Protein 3ZDU (pdb70)

InterPro domains:
  IPR000719 Protein kinase domain [PF00069] (4-286)
  IPR000719 Protein kinase domain [PS50011] (4-286)
  IPR000719 Protein kinase domain [SM00220] (4-286)
  IPR008271 Serine/threonine-protein kinase, active site [PS00108] (121-133)
  IPR011009 Protein kinase-like domain superfamily [SSF56112] (2-288)
  IPR017441 Protein kinase, ATP binding site [PS00107] (10-33)
  IPR050108 Cyclin-dependent kinase [PTHR24056] (2-287)

Solvent-accessible surface area: 14472 Å² total; per-residue (Å²): 215,61,95,18,93,92,94,36,117,88,14,122,24,83,74,1,18,32,48,62,0,73,36,102,120,93,29,70,61,1,14,5,20,26,4,182,101,76,43,0,115,46,0,36,116,14,9,76,71,46,130,48,71,0,4,7,73,49,77,71,68,38,76,68,84,105,67,40,16,0,0,18,37,60,18,64,44,21,0,54,49,14,24,124,132,147,103,161,15,19,96,72,97,105,5,49,74,6,2,10,3,3,3,41,0,0,26,50,0,11,82,63,84,14,8,0,26,10,2,8,3,71,9,1,26,0,27,163,84,20,16,1,28,3,19,29,1,0,30,12,90,128,109,62,92,14,79,61,106,31,9,48,65,14,41,0,0,2,34,6,7,156,27,140,87,30,19,72,38,4,1,3,0,6,0,0,2,0,2,10,10,0,24,40,20,96,40,30,1,59,11,100,43,52,70,55,0,0,62,27,0,1,98,86,5,11,59,16,18,107,109,4,72,86,39,9,80,136,21,118,128,11,78,83,42,130,21,32,152,42,101,46,69,151,79,8,109,75,32,11,108,93,25,92,20,20,6,0,36,2,0,38,25,0,1,47,15,49,34,90,91,19,38,53,3,59,86,0,22,136,34,83,16,0,65,160,73,30,17,33,136,108,8,62,78,92,5,54,52,35,49,130,70,60,83,94,166

Structure (mmCIF, N/CA/C/O backbone):
data_3ZDU
#
_entry.id   3ZDU
#
_cell.length_a   63.930
_cell.length_b   63.930
_cell.length_c   163.630
_cell.angle_alpha   90.00
_cell.angle_beta   90.00
_cell.angle_gamma   120.00
#
_symmetry.space_group_name_H-M   'P 31 2 1'
#
loop_
_entity.id
_entity.type
_entity.pdbx_description
1 polymer 'CYCLIN-DEPENDENT KINASE-LIKE 3'
2 non-polymer [4-({4-[(3-cyclopentyl-1H-pyr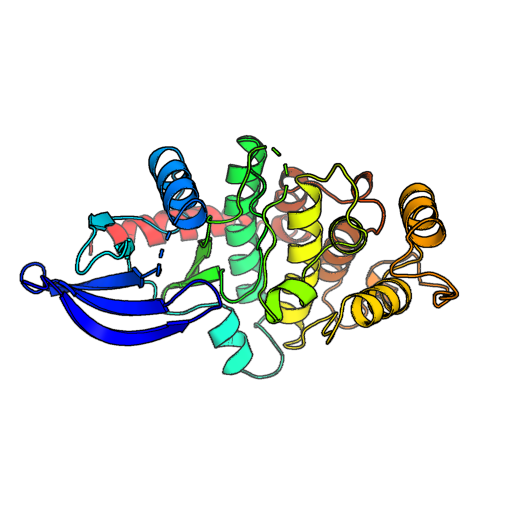azol-5-yl)amino]pyrimidin-2-yl}amino)phenyl]acetonitrile
3 non-polymer 'ZINC ION'
4 non-polymer 'SODIUM ION'
5 non-polymer 1,2-ETHANEDIOL
6 water water
#
loop_
_atom_site.group_PDB
_atom_site.id
_atom_site.type_symbol
_atom_site.label_atom_id
_atom_site.label_alt_id
_atom_site.label_comp_id
_atom_site.label_asym_id
_atom_site.label_entity_id
_atom_site.label_seq_id
_atom_site.pdbx_PDB_ins_code
_atom_site.Cartn_x
_atom_site.Cartn_y
_atom_site.Cartn_z
_atom_site.occupancy
_atom_site.B_iso_or_equiv
_atom_site.auth_seq_id
_atom_site.auth_comp_id
_atom_site.auth_asym_id
_atom_site.auth_atom_id
_atom_site.pdbx_PDB_model_num
ATOM 1 N N . MET A 1 2 ? 4.624 30.889 57.841 1.00 91.72 1 MET A N 1
ATOM 2 C CA . MET A 1 2 ? 5.515 31.663 56.924 1.00 89.05 1 MET A CA 1
ATOM 3 C C . MET A 1 2 ? 6.962 31.399 57.302 1.00 86.31 1 MET A C 1
ATOM 4 O O . MET A 1 2 ? 7.479 32.034 58.229 1.00 85.37 1 MET A O 1
ATOM 9 N N . GLU A 1 3 ? 7.597 30.452 56.595 1.00 85.74 2 GLU A N 1
ATOM 10 C CA . GLU A 1 3 ? 9.014 30.108 56.805 1.00 82.05 2 GLU A CA 1
ATOM 11 C C . GLU A 1 3 ? 9.825 31.371 57.128 1.00 79.48 2 GLU A C 1
ATOM 12 O O . GLU A 1 3 ? 9.844 32.323 56.351 1.00 78.94 2 GLU A O 1
ATOM 14 N N . MET A 1 4 ? 10.463 31.368 58.298 1.00 77.90 3 MET A N 1
ATOM 15 C CA . MET A 1 4 ? 11.328 32.457 58.721 1.00 76.25 3 MET A CA 1
ATOM 16 C C . MET A 1 4 ? 12.750 32.255 58.208 1.00 72.60 3 MET A C 1
ATOM 17 O O . MET A 1 4 ? 13.633 33.089 58.438 1.00 71.28 3 MET A O 1
ATOM 22 N N . TYR A 1 5 ? 12.948 31.160 57.471 1.00 71.04 4 TYR A N 1
ATOM 23 C CA . TYR A 1 5 ? 14.253 30.789 56.947 1.00 68.33 4 TYR A CA 1
ATOM 24 C C . TYR A 1 5 ? 14.341 30.634 55.434 1.00 69.42 4 TYR A C 1
ATOM 25 O O . TYR A 1 5 ? 13.479 30.057 54.790 1.00 71.28 4 TYR A O 1
ATOM 34 N N . GLU A 1 6 ? 15.427 31.166 54.895 1.00 69.31 5 GLU A N 1
ATOM 35 C CA . GLU A 1 6 ? 15.842 30.916 53.546 1.00 71.18 5 GLU A CA 1
ATOM 36 C C . GLU A 1 6 ? 16.663 29.626 53.614 1.00 69.32 5 GLU A C 1
ATOM 37 O O . GLU A 1 6 ? 17.758 29.637 54.175 1.00 67.13 5 GLU A O 1
ATOM 43 N N . THR A 1 7 ? 16.140 28.507 53.111 1.00 70.16 6 THR A N 1
ATOM 44 C CA . THR A 1 7 ? 16.946 27.278 53.072 1.00 68.98 6 THR A CA 1
ATOM 45 C C . THR A 1 7 ? 18.023 27.532 52.004 1.00 69.50 6 THR A C 1
ATOM 46 O O . THR A 1 7 ? 17.708 28.042 50.947 1.00 72.20 6 THR A O 1
ATOM 50 N N . LEU A 1 8 ? 19.287 27.245 52.323 1.00 67.10 7 LEU A N 1
ATOM 51 C CA . LEU A 1 8 ? 20.432 27.550 51.446 1.00 67.83 7 LEU A CA 1
ATOM 52 C C . LEU A 1 8 ? 20.942 26.324 50.708 1.00 68.85 7 LEU A C 1
ATOM 53 O O . LEU A 1 8 ? 21.464 26.434 49.598 1.00 71.42 7 LEU A O 1
ATOM 58 N N . GLY A 1 9 ? 20.786 25.160 51.325 1.00 67.37 8 GLY A N 1
ATOM 59 C CA . GLY A 1 9 ? 21.307 23.931 50.777 1.00 68.15 8 GLY A CA 1
ATOM 60 C C . GLY A 1 9 ? 21.176 22.824 51.783 1.00 66.13 8 GLY A C 1
ATOM 61 O O . GLY A 1 9 ? 21.042 23.064 52.982 1.00 64.63 8 GLY A O 1
ATOM 62 N N . LYS A 1 10 ? 21.237 21.602 51.289 1.00 67.50 9 LYS A N 1
ATOM 63 C CA . LYS A 1 10 ? 21.083 20.419 52.117 1.00 66.06 9 LYS A CA 1
ATOM 64 C C . LYS A 1 10 ? 22.463 19.884 52.483 1.00 63.47 9 LYS A C 1
ATOM 65 O O . LYS A 1 10 ? 23.234 19.534 51.603 1.00 63.81 9 LYS A O 1
ATOM 71 N N . VAL A 1 11 ? 22.798 19.837 53.776 1.00 60.92 10 VAL A N 1
ATOM 72 C CA . VAL A 1 11 ? 24.102 19.288 54.194 1.00 58.29 10 VAL A CA 1
ATOM 73 C C . VAL A 1 11 ? 24.006 17.906 54.847 1.00 58.55 10 VAL A C 1
ATOM 74 O O . VAL A 1 11 ? 25.032 17.353 55.267 1.00 57.32 10 VAL A O 1
ATOM 78 N N . GLY A 1 12 ? 22.804 17.328 54.930 1.00 60.70 11 GLY A N 1
ATOM 79 C CA . GLY A 1 12 ? 22.670 15.997 55.526 1.00 61.22 11 GLY A CA 1
ATOM 80 C C . GLY A 1 12 ? 21.318 15.359 55.376 1.00 65.01 11 GLY A C 1
ATOM 81 O O . GLY A 1 12 ? 20.343 16.030 55.093 1.00 66.51 11 GLY A O 1
ATOM 82 N N . GLU A 1 13 ? 21.283 14.041 55.557 1.00 67.42 12 GLU A N 1
ATOM 83 C CA . GLU A 1 13 ? 20.049 13.253 55.473 1.00 71.91 12 GLU A CA 1
ATOM 84 C C . GLU A 1 13 ? 20.210 11.834 56.063 1.00 73.94 12 GLU A C 1
ATOM 85 O O . GLU A 1 13 ? 21.271 11.205 55.948 1.00 71.89 12 GLU A O 1
ATOM 91 N N . GLY A 1 14 ? 19.154 11.310 56.670 1.00 77.72 13 GLY A N 1
ATOM 92 C CA . GLY A 1 14 ? 19.238 9.968 57.230 1.00 80.35 13 GLY A CA 1
ATOM 93 C C . GLY A 1 14 ? 17.903 9.288 57.284 1.00 86.84 13 GLY A C 1
ATOM 94 O O . GLY A 1 14 ? 16.912 9.822 56.789 1.00 88.42 13 GLY A O 1
ATOM 95 N N . SER A 1 15 ? 17.889 8.095 57.887 1.00 91.14 14 SER A N 1
ATOM 96 C CA . SER A 1 15 ? 16.648 7.362 58.159 1.00 98.20 14 SER A CA 1
ATOM 97 C C . SER A 1 15 ? 15.692 8.223 59.003 1.00 99.63 14 SER A C 1
ATOM 98 O O . SER A 1 15 ? 14.489 7.961 59.048 1.00 106.19 14 SER A O 1
ATOM 100 N N . TYR A 1 16 ? 16.244 9.254 59.648 1.00 94.84 15 TYR A N 1
ATOM 101 C CA . TYR A 1 16 ? 15.506 10.182 60.531 1.00 95.35 15 TYR A CA 1
ATOM 102 C C . TYR A 1 16 ? 14.841 11.381 59.842 1.00 93.03 15 TYR A C 1
ATOM 103 O O . TYR A 1 16 ? 13.812 11.886 60.292 1.00 94.85 15 TYR A O 1
ATOM 112 N N . GLY A 1 17 ? 15.468 11.858 58.777 1.00 88.85 16 GLY A N 1
ATOM 113 C CA . GLY A 1 17 ? 15.119 13.138 58.196 1.00 86.58 16 GLY A CA 1
ATOM 114 C C . GLY A 1 17 ? 16.351 13.845 57.662 1.00 81.08 16 GLY A C 1
ATOM 115 O O . GLY A 1 17 ? 17.276 13.201 57.155 1.00 79.92 16 GLY A O 1
ATOM 116 N N . THR A 1 18 ? 16.388 15.164 57.833 1.00 77.44 17 THR A N 1
ATOM 117 C CA . THR A 1 18 ? 17.253 16.002 57.026 1.00 73.66 17 THR A CA 1
ATOM 118 C C . THR A 1 18 ? 17.861 17.153 57.778 1.00 69.60 17 THR A C 1
ATOM 119 O O . THR A 1 18 ? 17.240 17.688 58.667 1.00 70.06 17 THR A O 1
ATOM 123 N N . VAL A 1 19 ? 19.070 17.544 57.383 1.00 66.81 18 VAL A N 1
ATOM 124 C CA . VAL A 1 19 ? 19.700 18.756 57.869 1.00 64.46 18 VAL A CA 1
ATOM 125 C C . VAL A 1 19 ? 19.819 19.724 56.711 1.00 64.82 18 VAL A C 1
ATOM 126 O O . VAL A 1 19 ? 20.359 19.366 55.673 1.00 65.16 18 VAL A O 1
ATOM 130 N N . MET A 1 20 ? 19.333 20.948 56.911 1.00 65.48 19 MET A N 1
ATOM 131 C CA . MET A 1 20 ? 19.395 22.008 55.897 1.00 66.08 19 MET A CA 1
ATOM 132 C C . MET A 1 20 ? 20.191 23.204 56.423 1.00 62.84 19 MET A C 1
ATOM 133 O O . MET A 1 20 ? 20.003 23.601 57.570 1.00 61.90 19 MET A O 1
ATOM 138 N N . LYS A 1 21 ? 21.070 23.766 55.589 1.00 61.22 20 LYS A N 1
ATOM 139 C CA . LYS A 1 21 ? 21.753 25.013 55.913 1.00 59.25 20 LYS A CA 1
ATOM 140 C C . LYS A 1 21 ? 20.817 26.121 55.507 1.00 60.58 20 LYS A C 1
ATOM 141 O O . LYS A 1 21 ? 20.322 26.117 54.395 1.00 62.56 20 LYS A O 1
ATOM 147 N N . CYS A 1 22 ? 20.563 27.053 56.416 1.00 59.93 21 CYS A N 1
ATOM 148 C CA . CYS A 1 22 ? 19.538 28.066 56.224 1.00 60.67 21 CYS A CA 1
ATOM 149 C C . CYS A 1 22 ? 20.032 29.377 56.741 1.00 59.89 21 CYS A C 1
ATOM 150 O O . CYS A 1 22 ? 21.104 29.433 57.351 1.00 57.98 21 CYS A O 1
ATOM 153 N N . LYS A 1 23 ? 19.243 30.423 56.456 1.00 61.47 22 LYS A N 1
ATOM 154 C CA . LYS A 1 23 ? 19.548 31.821 56.802 1.00 62.28 22 LYS A CA 1
ATOM 155 C C . LYS A 1 23 ? 18.256 32.540 57.274 1.00 63.20 22 LYS A C 1
ATOM 156 O O . LYS A 1 23 ? 17.362 32.840 56.457 1.00 64.56 22 LYS A O 1
ATOM 161 N N . HIS A 1 24 ? 18.161 32.793 58.586 1.00 62.42 23 HIS A N 1
ATOM 162 C CA . HIS A 1 24 ? 16.978 33.424 59.173 1.00 63.43 23 HIS A CA 1
ATOM 163 C C . HIS A 1 24 ? 16.709 34.735 58.435 1.00 64.80 23 HIS A C 1
ATOM 164 O O . HIS A 1 24 ? 17.628 35.533 58.221 1.00 64.71 23 HIS A O 1
ATOM 171 N N . LYS A 1 25 ? 15.455 34.922 58.026 1.00 65.99 24 LYS A N 1
ATOM 172 C CA . LYS A 1 25 ? 15.108 35.991 57.068 1.00 68.30 24 LYS A CA 1
ATOM 173 C C . LYS A 1 25 ? 15.325 37.380 57.635 1.00 69.41 24 LYS A C 1
ATOM 174 O O . LYS A 1 25 ? 15.618 38.296 56.883 1.00 70.95 24 LYS A O 1
ATOM 180 N N . ASN A 1 26 ? 15.178 37.520 58.950 1.00 69.10 25 ASN A N 1
ATOM 181 C CA . ASN A 1 26 ? 15.401 38.794 59.639 1.00 71.34 25 ASN A CA 1
ATOM 182 C C . ASN A 1 26 ? 16.796 38.960 60.240 1.00 71.86 25 ASN A C 1
ATOM 183 O O . ASN A 1 26 ? 17.492 39.907 59.872 1.00 73.51 25 ASN A O 1
ATOM 188 N N . THR A 1 27 ? 17.191 38.047 61.141 1.00 71.10 26 THR A N 1
ATOM 189 C CA . THR A 1 27 ? 18.586 37.914 61.632 1.00 71.44 26 THR A CA 1
ATOM 190 C C . THR A 1 27 ? 19.661 37.920 60.532 1.00 71.10 26 THR A C 1
ATOM 191 O O . THR A 1 27 ? 20.757 38.467 60.736 1.00 72.83 26 THR A O 1
ATOM 195 N N . GLY A 1 28 ? 19.377 37.258 59.403 1.00 69.31 27 GLY A N 1
ATOM 196 C CA . GLY A 1 28 ? 20.425 36.889 58.451 1.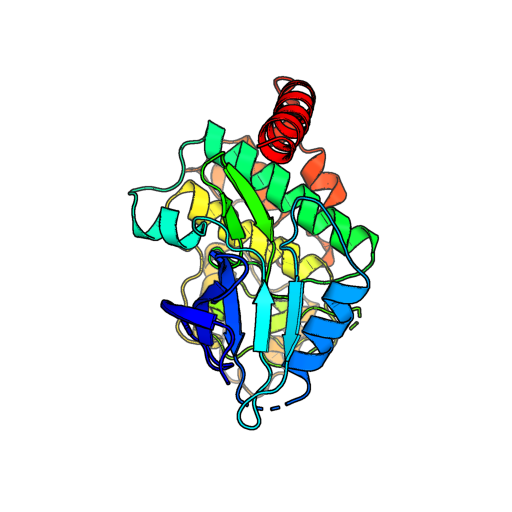00 68.85 27 GLY A CA 1
ATOM 197 C C . GLY A 1 28 ? 21.359 35.804 59.009 1.00 67.11 27 GLY A C 1
ATOM 198 O O . GLY A 1 28 ? 22.437 35.553 58.465 1.00 67.00 27 GLY A O 1
ATOM 199 N N . GLN A 1 29 ? 20.947 35.139 60.078 1.00 66.03 28 GLN A N 1
ATOM 200 C CA . GLN A 1 29 ? 21.829 34.193 60.744 1.00 65.47 28 GLN A CA 1
ATOM 201 C C . GLN A 1 29 ? 21.834 32.826 60.043 1.00 62.53 28 GLN A C 1
ATOM 202 O O . GLN A 1 29 ? 20.773 32.238 59.760 1.00 61.05 28 GLN A O 1
ATOM 208 N N . ILE A 1 30 ? 23.053 32.317 59.838 1.00 61.85 29 ILE A N 1
ATOM 209 C CA . ILE A 1 30 ? 23.291 31.026 59.207 1.00 59.53 29 ILE A CA 1
ATOM 210 C C . ILE A 1 30 ? 23.073 29.935 60.234 1.00 57.98 29 ILE A C 1
ATOM 211 O O . ILE A 1 30 ? 23.659 29.943 61.317 1.00 57.26 29 ILE A O 1
ATOM 216 N N . VAL A 1 31 ? 22.187 29.017 59.888 1.00 57.56 30 VAL A N 1
ATOM 217 C CA . VAL A 1 31 ? 21.823 27.937 60.793 1.00 57.39 30 VAL A CA 1
ATOM 218 C C . VAL A 1 31 ? 21.877 26.571 60.088 1.00 56.24 30 VAL A C 1
ATOM 219 O O . VAL A 1 31 ? 21.977 26.485 58.844 1.00 55.60 30 VAL A O 1
ATOM 223 N N . ALA A 1 32 ? 21.813 25.527 60.911 1.00 55.29 31 ALA A N 1
ATOM 224 C CA . ALA A 1 32 ? 21.605 24.179 60.439 1.00 55.60 31 ALA A CA 1
ATOM 225 C C . ALA A 1 32 ? 20.327 23.633 61.059 1.00 56.83 31 ALA A C 1
ATOM 226 O O . ALA A 1 32 ? 20.243 23.461 62.263 1.00 57.77 31 ALA A O 1
ATOM 228 N N . ILE A 1 33 ? 19.341 23.337 60.226 1.00 57.79 32 ILE A N 1
ATOM 229 C CA . ILE A 1 33 ? 18.046 22.935 60.734 1.00 60.53 32 ILE A CA 1
ATOM 230 C C . ILE A 1 33 ? 17.807 21.460 60.496 1.00 61.55 32 ILE A C 1
ATOM 231 O O . ILE A 1 33 ? 17.797 20.981 59.352 1.00 61.93 32 ILE A O 1
ATOM 236 N N . LYS A 1 34 ? 17.618 20.747 61.594 1.00 62.92 33 LYS A N 1
ATOM 237 C CA . LYS A 1 34 ? 17.324 19.327 61.546 1.00 64.90 33 LYS A CA 1
ATOM 238 C C . LYS A 1 34 ? 15.813 19.218 61.429 1.00 68.10 33 LYS A C 1
ATOM 239 O O . LYS A 1 34 ? 15.110 19.910 62.144 1.00 69.14 33 LYS A O 1
ATOM 245 N N . ILE A 1 35 ? 15.330 18.379 60.510 1.00 69.65 34 ILE A N 1
ATOM 246 C CA . ILE A 1 35 ? 13.897 18.270 60.196 1.00 73.68 34 ILE A CA 1
ATOM 247 C C . ILE A 1 35 ? 13.453 16.801 60.129 1.00 77.51 34 ILE A C 1
ATOM 248 O O . ILE A 1 35 ? 13.849 16.079 59.217 1.00 77.91 34 ILE A O 1
ATOM 253 N N . PHE A 1 36 ? 12.622 16.373 61.078 1.00 145.27 35 PHE A N 1
ATOM 254 C CA . PHE A 1 36 ? 12.235 14.967 61.193 1.00 144.82 35 PHE A CA 1
ATOM 255 C C . PHE A 1 36 ? 10.949 14.690 60.414 1.00 151.06 35 PHE A C 1
ATOM 256 O O . PHE A 1 36 ? 10.519 15.513 59.609 1.00 155.69 35 PHE A O 1
ATOM 264 N N . TYR A 1 37 ? 10.352 13.520 60.645 1.00 151.58 36 TYR A N 1
ATOM 265 C CA . TYR A 1 37 ? 9.047 13.172 60.086 1.00 157.75 36 TYR A CA 1
ATOM 266 C C . TYR A 1 37 ? 8.070 12.823 61.216 1.00 158.27 36 TYR A C 1
ATOM 267 O O . TYR A 1 37 ? 7.029 12.195 60.999 1.00 162.76 36 TYR A O 1
ATOM 276 N N . ASN A 1 45 ? 6.933 11.365 68.171 1.00 141.39 44 ASN A N 1
ATOM 277 C CA . ASN A 1 45 ? 8.285 11.075 67.705 1.00 136.01 44 ASN A CA 1
ATOM 278 C C . ASN A 1 45 ? 9.303 11.129 68.846 1.00 130.82 44 ASN A C 1
ATOM 279 O O . ASN A 1 45 ? 9.767 12.207 69.211 1.00 129.64 44 ASN A O 1
ATOM 284 N N . LYS A 1 46 ? 9.654 9.964 69.387 1.00 128.11 45 LYS A N 1
ATOM 285 C CA . LYS A 1 46 ? 10.571 9.868 70.529 1.00 123.92 45 LYS A CA 1
ATOM 286 C C . LYS A 1 46 ? 11.913 10.544 70.285 1.00 120.06 45 LYS A C 1
ATOM 287 O O . LYS A 1 46 ? 12.371 11.337 71.094 1.00 118.83 45 LYS A O 1
ATOM 289 N N . ILE A 1 47 ? 12.536 10.233 69.159 1.00 118.70 46 ILE A N 1
ATOM 290 C CA . ILE A 1 47 ? 13.903 10.678 68.897 1.00 115.23 46 ILE A CA 1
ATOM 291 C C . ILE A 1 47 ? 14.072 12.203 68.877 1.00 116.01 46 ILE A C 1
ATOM 292 O O . ILE A 1 47 ? 14.987 12.717 69.514 1.00 113.43 46 ILE A O 1
ATOM 297 N N . ALA A 1 48 ? 13.204 12.924 68.172 1.00 119.86 47 ALA A N 1
ATOM 298 C CA . ALA A 1 48 ? 13.219 14.382 68.236 1.00 121.07 47 ALA A CA 1
ATOM 299 C C . ALA A 1 48 ? 13.176 14.871 69.684 1.00 120.58 47 ALA A C 1
ATOM 300 O O . ALA A 1 48 ? 14.002 15.670 70.111 1.00 118.66 47 ALA A O 1
ATOM 302 N N . MET A 1 49 ? 12.220 14.359 70.447 1.00 122.81 48 MET A N 1
ATOM 303 C CA . MET A 1 49 ? 11.930 14.898 71.772 1.00 123.99 48 MET A CA 1
ATOM 304 C C . MET A 1 49 ? 13.032 14.623 72.784 1.00 120.33 48 MET A C 1
ATOM 305 O O . MET A 1 49 ? 13.283 15.451 73.663 1.00 120.60 48 MET A O 1
ATOM 310 N N . ARG A 1 50 ? 13.689 13.468 72.670 1.00 117.44 49 ARG A N 1
ATOM 311 C CA . ARG A 1 50 ? 14.797 13.155 73.574 1.00 114.35 49 ARG A CA 1
ATOM 312 C C . ARG A 1 50 ? 16.073 13.908 73.189 1.00 111.77 49 ARG A C 1
ATOM 313 O O . ARG A 1 50 ? 16.865 14.239 74.067 1.00 110.55 49 ARG A O 1
ATOM 317 N N . GLU A 1 51 ? 16.247 14.248 71.915 1.00 111.64 50 GLU A N 1
ATOM 318 C CA . GLU A 1 51 ? 17.323 15.163 71.552 1.00 110.20 50 GLU A CA 1
ATOM 319 C C . GLU A 1 51 ? 17.111 16.549 72.147 1.00 111.94 50 GLU A C 1
ATOM 320 O O . GLU A 1 51 ? 18.027 17.119 72.740 1.00 110.65 50 GLU A O 1
ATOM 326 N N . ILE A 1 52 ? 15.897 17.073 72.002 1.00 115.29 51 ILE A N 1
ATOM 327 C CA . ILE A 1 52 ? 15.514 18.346 72.630 1.00 117.68 51 ILE A CA 1
ATOM 328 C C . ILE A 1 52 ? 15.672 18.322 74.159 1.00 117.73 51 ILE A C 1
ATOM 329 O O . ILE A 1 52 ? 16.251 19.242 74.740 1.00 117.70 51 ILE A O 1
ATOM 334 N N . LYS A 1 53 ? 15.137 17.290 74.807 1.00 118.28 52 LYS A N 1
ATOM 335 C CA . LYS A 1 53 ? 15.309 17.123 76.251 1.00 118.82 52 LYS A CA 1
ATOM 336 C C . LYS A 1 53 ? 16.784 17.252 76.659 1.00 115.91 52 LYS A C 1
ATOM 337 O O . LYS A 1 53 ? 17.098 17.933 77.631 1.00 117.18 52 LYS A O 1
ATOM 341 N N . PHE A 1 54 ? 17.682 16.614 75.905 1.00 112.62 53 PHE A N 1
ATOM 342 C CA . PHE A 1 54 ? 19.115 16.630 76.222 1.00 110.34 53 PHE A CA 1
ATOM 343 C C . PHE A 1 54 ? 19.733 18.013 76.071 1.00 110.69 53 PHE A C 1
ATOM 344 O O . PHE A 1 54 ? 20.474 18.461 76.944 1.00 110.94 53 PHE A O 1
ATOM 352 N N . LEU A 1 55 ? 19.447 18.676 74.952 1.00 111.01 54 LEU A N 1
ATOM 353 C CA . LEU A 1 55 ? 20.032 19.987 74.686 1.00 111.48 54 LEU A CA 1
ATOM 354 C C . LEU A 1 55 ? 19.557 21.097 75.637 1.00 114.44 54 LEU A C 1
ATOM 355 O O . LEU A 1 55 ? 20.197 22.140 75.719 1.00 114.82 54 LEU A O 1
ATOM 360 N N . LYS A 1 56 ? 18.457 20.872 76.350 1.00 116.91 55 LYS A N 1
ATOM 361 C CA . LYS A 1 56 ? 17.976 21.836 77.323 1.00 120.40 55 LYS A CA 1
ATOM 362 C C . LYS A 1 56 ? 18.788 21.762 78.607 1.00 120.76 55 LYS A C 1
ATOM 363 O O . LYS A 1 56 ? 19.094 22.788 79.204 1.00 122.69 55 LYS A O 1
ATOM 365 N N . GLN A 1 57 ? 19.141 20.556 79.037 1.00 119.36 56 GLN A N 1
ATOM 366 C CA . GLN A 1 57 ? 19.897 20.397 80.273 1.00 120.33 56 GLN A CA 1
ATOM 367 C C . GLN A 1 57 ? 21.408 20.514 80.116 1.00 118.20 56 GLN A C 1
ATOM 368 O O . GLN A 1 57 ? 22.071 20.926 81.054 1.00 120.01 56 GLN A O 1
ATOM 370 N N . PHE A 1 58 ? 21.963 20.157 78.961 1.00 115.17 57 PHE A N 1
ATOM 371 C CA . PHE A 1 58 ? 23.421 19.989 78.850 1.00 113.53 57 PHE A CA 1
ATOM 372 C C . PHE A 1 58 ? 24.094 20.991 77.921 1.00 113.02 57 PHE A C 1
ATOM 373 O O . PHE A 1 58 ? 23.609 21.257 76.845 1.00 112.17 57 PHE A O 1
ATOM 381 N N . HIS A 1 59 ? 25.209 21.555 78.384 1.00 114.18 58 HIS A N 1
ATOM 382 C CA . HIS A 1 59 ? 25.911 22.640 77.697 1.00 114.52 58 HIS A CA 1
ATOM 383 C C . HIS A 1 59 ? 27.426 22.560 77.949 1.00 114.78 58 HIS A C 1
ATOM 384 O O . HIS A 1 59 ? 27.870 22.333 79.080 1.00 116.30 58 HIS A O 1
ATOM 391 N N . HIS A 1 60 ? 28.206 22.785 76.895 1.00 113.98 59 HIS A N 1
ATOM 392 C CA . HIS A 1 60 ? 29.671 22.725 76.948 1.00 114.86 59 HIS A CA 1
ATOM 393 C C . HIS A 1 60 ? 30.179 23.412 75.680 1.00 115.22 59 HIS A C 1
ATOM 394 O O . HIS A 1 60 ? 29.438 23.568 74.726 1.00 114.05 59 HIS A O 1
ATOM 401 N N . GLU A 1 61 ? 31.436 23.826 75.686 1.00 117.90 60 GLU A N 1
ATOM 402 C CA . GLU A 1 61 ? 32.016 24.563 74.571 1.00 119.64 60 GLU A CA 1
ATOM 403 C C . GLU A 1 61 ? 32.542 23.666 73.447 1.00 119.87 60 GLU A C 1
ATOM 404 O O . GLU A 1 61 ? 33.055 24.171 72.455 1.00 119.92 60 GLU A O 1
ATOM 410 N N . ASN A 1 62 ? 32.432 22.345 73.630 1.00 45.08 61 ASN A N 1
ATOM 411 C CA . ASN A 1 62 ? 32.733 21.374 72.600 1.00 45.39 61 ASN A CA 1
ATOM 412 C C . ASN A 1 62 ? 31.484 20.527 72.335 1.00 45.95 61 ASN A C 1
ATOM 413 O O . ASN A 1 62 ? 31.585 19.359 71.977 1.00 46.12 61 ASN A O 1
ATOM 418 N N . LEU A 1 63 ? 30.316 21.127 72.541 1.00 47.99 62 LEU A N 1
ATOM 419 C CA . LEU A 1 63 ? 29.029 20.572 72.111 1.00 49.55 62 LEU A CA 1
ATOM 420 C C . LEU A 1 63 ? 28.309 21.609 71.254 1.00 50.08 62 LEU A C 1
ATOM 421 O O . LEU A 1 63 ? 28.499 22.783 71.460 1.00 51.28 62 LEU A O 1
ATOM 426 N N . VAL A 1 64 ? 27.486 21.166 70.301 1.00 49.79 63 VAL A N 1
ATOM 427 C CA . VAL A 1 64 ? 26.818 22.075 69.366 1.00 49.81 63 VAL A CA 1
ATOM 428 C C . VAL A 1 64 ? 25.680 22.849 70.056 1.00 52.69 63 VAL A C 1
ATOM 429 O O . VAL A 1 64 ? 24.953 22.280 70.868 1.00 52.45 63 VAL A O 1
ATOM 433 N N . ASN A 1 65 ? 25.529 24.134 69.728 1.00 54.88 64 ASN A N 1
ATOM 434 C CA . ASN A 1 65 ? 24.439 24.969 70.309 1.00 58.12 64 ASN A CA 1
ATOM 435 C C . ASN A 1 65 ? 23.094 24.808 69.617 1.00 58.94 64 ASN A C 1
ATOM 436 O O . ASN A 1 65 ? 22.988 24.937 68.400 1.00 59.53 64 ASN A O 1
ATOM 441 N N . LEU A 1 66 ? 22.067 24.513 70.398 1.00 60.12 65 LEU A N 1
ATOM 442 C CA . LEU A 1 66 ? 20.692 24.585 69.911 1.00 61.35 65 LEU A CA 1
ATOM 443 C C . LEU A 1 66 ? 20.175 26.006 70.147 1.00 63.30 65 LEU A C 1
ATOM 444 O O . LEU A 1 66 ? 20.476 26.620 71.164 1.00 63.56 65 LEU A O 1
ATOM 449 N N . ILE A 1 67 ? 19.405 26.518 69.183 1.00 64.56 66 ILE A N 1
ATOM 450 C CA . ILE A 1 67 ? 18.885 27.903 69.199 1.00 65.54 66 ILE A CA 1
ATOM 451 C C . ILE A 1 67 ? 17.368 27.955 69.458 1.00 68.64 66 ILE A C 1
ATOM 452 O O . ILE A 1 67 ? 16.922 28.683 70.355 1.00 71.81 66 ILE A O 1
ATOM 457 N N . GLU A 1 68 ? 16.587 27.196 68.690 1.00 68.81 67 GLU A N 1
ATOM 458 C CA . GLU A 1 68 ? 15.132 27.146 68.873 1.00 73.23 67 GLU A CA 1
ATOM 459 C C . GLU A 1 68 ? 14.500 25.882 68.272 1.00 73.46 67 GLU A C 1
ATOM 460 O O . GLU A 1 68 ? 15.150 25.130 67.548 1.00 71.39 67 GLU A O 1
ATOM 466 N N . VAL A 1 69 ? 13.210 25.699 68.546 1.00 77.45 68 VAL A N 1
ATOM 467 C CA . VAL A 1 69 ? 12.423 24.553 68.077 1.00 79.00 68 VAL A CA 1
ATOM 468 C C . VAL A 1 69 ? 11.070 25.019 67.569 1.00 83.19 68 VAL A C 1
ATOM 469 O O . VAL A 1 69 ? 10.353 25.693 68.307 1.00 86.93 68 VAL A O 1
ATOM 473 N N . PHE A 1 70 ? 10.703 24.665 66.336 1.00 83.67 69 PHE A N 1
ATOM 474 C CA . PHE A 1 70 ? 9.316 24.880 65.872 1.00 88.48 69 PHE A CA 1
ATOM 475 C C . PHE A 1 70 ? 8.794 23.680 65.083 1.00 90.08 69 PHE A C 1
ATOM 476 O O . PHE A 1 70 ? 9.566 22.799 64.687 1.00 86.02 69 PHE A O 1
ATOM 484 N N . ARG A 1 71 ? 7.477 23.670 64.875 1.00 95.87 70 ARG A N 1
ATOM 485 C CA . ARG A 1 71 ? 6.760 22.527 64.331 1.00 99.44 70 ARG A CA 1
ATOM 486 C C . ARG A 1 71 ? 5.921 22.969 63.142 1.00 103.82 70 ARG A C 1
ATOM 487 O O . ARG A 1 71 ? 4.703 22.967 63.219 1.00 108.35 70 ARG A O 1
ATOM 489 N N . GLN A 1 72 ? 6.572 23.358 62.050 1.00 104.50 71 GLN A N 1
ATOM 490 C CA . GLN A 1 72 ? 5.863 23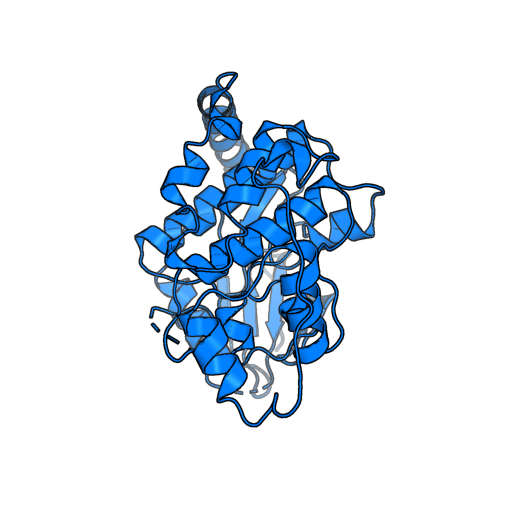.796 60.836 1.00 108.29 71 GLN A CA 1
ATOM 491 C C . GLN A 1 72 ? 5.600 22.625 59.895 1.00 108.62 71 GLN A C 1
ATOM 492 O O . GLN A 1 72 ? 6.467 21.770 59.695 1.00 104.50 71 GLN A O 1
ATOM 498 N N . LYS A 1 73 ? 4.413 22.615 59.297 1.00 112.49 72 LYS A N 1
ATOM 499 C CA . LYS A 1 73 ? 3.985 21.544 58.396 1.00 114.46 72 LYS A CA 1
ATOM 500 C C . LYS A 1 73 ? 4.093 20.159 59.057 1.00 115.05 72 LYS A C 1
ATOM 501 O O . LYS A 1 73 ? 4.741 19.258 58.521 1.00 111.00 72 LYS A O 1
ATOM 503 N N . LYS A 1 74 ? 3.449 20.011 60.221 1.00 119.38 73 LYS A N 1
ATOM 504 C CA . LYS A 1 74 ? 3.428 18.752 60.988 1.00 119.48 73 LYS A CA 1
ATOM 505 C C . LYS A 1 74 ? 4.799 18.057 61.073 1.00 114.77 73 LYS A C 1
ATOM 506 O O . LYS A 1 74 ? 4.913 16.832 60.984 1.00 116.63 73 LYS A O 1
ATOM 508 N N . LYS A 1 75 ? 5.848 18.848 61.255 1.00 109.47 74 LYS A N 1
ATOM 509 C CA . LYS A 1 75 ? 7.194 18.308 61.408 1.00 103.00 74 LYS A CA 1
ATOM 510 C C . LYS A 1 75 ? 7.975 19.146 62.412 1.00 98.77 74 LYS A C 1
ATOM 511 O O . LYS A 1 75 ? 7.710 20.341 62.579 1.00 100.12 74 LYS A O 1
ATOM 517 N N . ILE A 1 76 ? 8.944 18.513 63.068 1.00 92.46 75 ILE A N 1
ATOM 518 C CA . ILE A 1 76 ? 9.701 19.163 64.125 1.00 88.63 75 ILE A CA 1
ATOM 519 C C . ILE A 1 76 ? 10.998 19.687 63.542 1.00 83.36 75 ILE A C 1
ATOM 520 O O . ILE A 1 76 ? 11.722 18.960 62.848 1.00 82.55 75 ILE A O 1
ATOM 525 N N . HIS A 1 77 ? 11.284 20.954 63.826 1.00 80.99 76 HIS A N 1
ATOM 526 C CA . HIS A 1 77 ? 12.460 21.631 63.281 1.00 75.84 76 HIS A CA 1
ATOM 527 C C . HIS A 1 77 ? 13.342 22.052 64.436 1.00 73.11 76 HIS A C 1
ATOM 528 O O . HIS A 1 77 ? 12.878 22.642 65.401 1.00 74.85 76 HIS A O 1
ATOM 535 N N . LEU A 1 78 ? 14.619 21.710 64.335 1.00 69.30 77 LEU A N 1
ATOM 536 C CA . LEU A 1 78 ? 15.590 21.987 65.367 1.00 66.98 77 LEU A CA 1
ATOM 537 C C . LEU A 1 78 ? 16.657 22.843 64.749 1.00 64.26 77 LEU A C 1
ATOM 538 O O . LEU A 1 78 ? 17.459 22.370 63.918 1.00 60.66 77 LEU A O 1
ATOM 543 N N . VAL A 1 79 ? 16.685 24.093 65.176 1.00 64.05 78 VAL A N 1
ATOM 544 C CA . VAL A 1 79 ? 17.596 25.031 64.605 1.00 62.27 78 VAL A CA 1
ATOM 545 C C . VAL A 1 79 ? 18.838 25.002 65.460 1.00 59.86 78 VAL A C 1
ATOM 546 O O . VAL A 1 79 ? 18.755 25.252 66.655 1.00 61.39 78 VAL A O 1
ATOM 550 N N . PHE A 1 80 ? 19.977 24.682 64.844 1.00 56.79 79 PHE A N 1
ATOM 551 C CA . PHE A 1 80 ? 21.282 24.763 65.505 1.00 54.88 79 PHE A CA 1
ATOM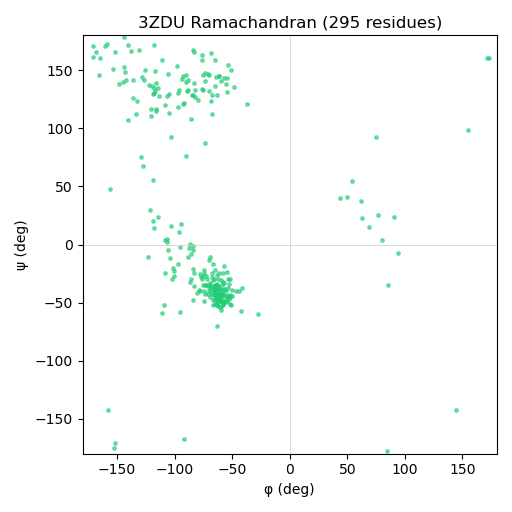 552 C C . PHE A 1 80 ? 22.116 25.876 64.918 1.00 54.34 79 PHE A C 1
ATOM 553 O O . PHE A 1 80 ? 21.900 26.263 63.765 1.00 54.16 79 PHE A O 1
ATOM 561 N N . GLU A 1 81 ? 23.112 26.335 65.680 1.00 54.15 80 GLU A N 1
ATOM 562 C CA . GLU A 1 81 ? 24.240 27.107 65.099 1.00 53.98 80 GLU A CA 1
ATOM 563 C C . GLU A 1 81 ? 24.885 26.305 63.940 1.00 52.77 80 GLU A C 1
ATOM 564 O O . GLU A 1 81 ? 24.761 25.052 63.869 1.00 49.66 80 GLU A O 1
ATOM 570 N N . PHE A 1 82 ? 25.522 27.031 63.016 1.00 52.81 81 PHE A N 1
ATOM 571 C CA . PHE A 1 82 ? 26.126 26.405 61.852 1.00 51.52 81 PHE A CA 1
ATOM 572 C C . PHE A 1 82 ? 27.632 26.418 62.021 1.00 50.74 81 PHE A C 1
ATOM 573 O O . PHE A 1 82 ? 28.242 27.455 62.294 1.00 49.50 81 PHE A O 1
ATOM 581 N N . ILE A 1 83 ? 28.227 25.238 61.865 1.00 50.74 82 ILE A N 1
ATOM 582 C CA . ILE A 1 83 ? 29.658 25.091 61.966 1.00 51.38 82 ILE A CA 1
ATOM 583 C C . ILE A 1 83 ? 30.196 24.647 60.624 1.00 50.20 82 ILE A C 1
ATOM 584 O O . ILE A 1 83 ? 29.625 23.797 59.958 1.00 49.24 82 ILE A O 1
ATOM 589 N N . ASP A 1 84 ? 31.323 25.237 60.265 1.00 50.07 83 ASP A N 1
ATOM 590 C CA . ASP A 1 84 ? 31.845 25.133 58.924 1.00 50.32 83 ASP A CA 1
ATOM 591 C C . ASP A 1 84 ? 31.778 23.765 58.284 1.00 47.09 83 ASP A C 1
ATOM 592 O O . ASP A 1 84 ? 31.225 23.649 57.235 1.00 48.83 83 ASP A O 1
ATOM 597 N N . HIS A 1 85 ? 32.355 22.737 58.886 1.00 45.49 84 HIS A N 1
ATOM 598 C CA . HIS A 1 85 ? 32.267 21.378 58.308 1.00 43.20 84 HIS A CA 1
ATOM 599 C C . HIS A 1 85 ? 32.350 20.306 59.367 1.00 41.71 84 HIS A C 1
ATOM 600 O O . HIS A 1 85 ? 32.245 20.590 60.514 1.00 41.23 84 HIS A O 1
ATOM 607 N N . THR A 1 86 ? 32.476 19.059 58.943 1.00 41.17 85 THR A N 1
ATOM 608 C CA . THR A 1 86 ? 32.664 17.963 59.842 1.00 40.56 85 THR A CA 1
ATOM 609 C C . THR A 1 86 ? 34.014 17.289 59.587 1.00 39.95 85 THR A C 1
ATOM 610 O O . THR A 1 86 ? 34.676 17.589 58.601 1.00 40.00 85 THR A O 1
ATOM 614 N N . VAL A 1 87 ? 34.383 16.360 60.467 1.00 38.46 86 VAL A N 1
ATOM 615 C CA . VAL A 1 87 ? 35.562 15.527 60.300 1.00 38.27 86 VAL A CA 1
ATOM 616 C C . VAL A 1 87 ? 35.374 14.559 59.121 1.00 38.87 86 VAL A C 1
ATOM 617 O O . VAL A 1 87 ? 36.331 14.229 58.430 1.00 39.76 86 VAL A O 1
ATOM 621 N N . LEU A 1 88 ? 34.150 14.059 58.930 1.00 38.35 87 LEU A N 1
ATOM 622 C CA . LEU A 1 88 ? 33.823 13.304 57.727 1.00 37.96 87 LEU A CA 1
ATOM 623 C C . LEU A 1 88 ? 34.200 14.068 56.455 1.00 37.91 87 LEU A C 1
ATOM 624 O O . LEU A 1 88 ? 34.785 13.469 55.540 1.00 37.46 87 LEU A O 1
ATOM 629 N N . ASP A 1 89 ? 33.899 15.381 56.399 1.00 37.65 88 ASP A N 1
ATOM 630 C CA . ASP A 1 89 ? 34.308 16.221 55.268 1.00 38.47 88 ASP A CA 1
ATOM 631 C C . ASP A 1 89 ? 35.803 16.189 55.056 1.00 38.08 88 ASP A C 1
ATOM 632 O O . ASP A 1 89 ? 36.275 16.201 53.916 1.00 38.99 88 ASP A O 1
ATOM 637 N N . GLU A 1 90 ? 36.555 16.171 56.147 1.00 37.32 89 GLU A N 1
ATOM 638 C CA . GLU A 1 90 ? 37.996 16.189 56.059 1.00 38.80 89 GLU A CA 1
ATOM 639 C C . GLU A 1 90 ? 38.481 14.889 55.467 1.00 38.13 89 GLU A C 1
ATOM 640 O O . GLU A 1 90 ? 39.328 14.907 54.603 1.00 39.50 89 GLU A O 1
ATOM 646 N N . LEU A 1 91 ? 37.893 13.781 55.885 1.00 36.51 90 LEU A N 1
ATOM 647 C CA . LEU A 1 91 ? 38.298 12.464 55.400 1.00 37.16 90 LEU A CA 1
ATOM 648 C C . LEU A 1 91 ? 37.817 12.230 53.985 1.00 38.43 90 LEU A C 1
ATOM 649 O O . LEU A 1 91 ? 38.416 11.468 53.248 1.00 38.70 90 LEU A O 1
ATOM 654 N N . GLN A 1 92 ? 36.753 12.925 53.582 1.00 39.34 91 GLN A N 1
ATOM 655 C CA . GLN A 1 92 ? 36.264 12.779 52.219 1.00 39.97 91 GLN A CA 1
ATOM 656 C C . GLN A 1 92 ? 37.039 13.664 51.251 1.00 42.07 91 GLN A C 1
ATOM 657 O O . GLN A 1 92 ? 37.043 13.394 50.060 1.00 42.44 91 GLN A O 1
ATOM 663 N N . HIS A 1 93 ? 37.650 14.757 51.746 1.00 42.40 92 HIS A N 1
ATOM 664 C CA . HIS A 1 93 ? 38.352 15.692 50.856 1.00 43.87 92 HIS A CA 1
ATOM 665 C C . HIS A 1 93 ? 39.872 15.585 50.809 1.00 46.24 92 HIS A C 1
ATOM 666 O O . HIS A 1 93 ? 40.469 15.983 49.833 1.00 48.13 92 HIS A O 1
ATOM 673 N N . TYR A 1 94 ? 40.493 14.990 51.811 1.00 47.62 93 TYR A N 1
ATOM 674 C CA . TYR A 1 94 ? 41.936 14.962 51.871 1.00 51.64 93 TYR A CA 1
ATOM 675 C C . TYR A 1 94 ? 42.443 13.545 52.027 1.00 51.45 93 TYR A C 1
ATOM 676 O O . TYR A 1 94 ? 41.864 12.742 52.743 1.00 49.56 93 TYR A O 1
ATOM 685 N N . CYS A 1 95 ? 43.541 13.260 51.357 1.00 54.61 94 CYS A N 1
ATOM 686 C CA . CYS A 1 95 ? 44.164 11.947 51.350 1.00 56.25 94 CYS A CA 1
ATOM 687 C C . CYS A 1 95 ? 44.828 11.559 52.633 1.00 53.39 94 CYS A C 1
ATOM 688 O O . CYS A 1 95 ? 45.381 12.392 53.318 1.00 52.69 94 CYS A O 1
ATOM 691 N N . HIS A 1 96 ? 44.798 10.272 52.955 1.00 53.38 95 HIS A N 1
ATOM 692 C CA . HIS A 1 96 ? 45.678 9.743 53.997 1.00 52.80 95 HIS A CA 1
ATOM 693 C C . HIS A 1 96 ? 45.487 10.299 55.417 1.00 50.45 95 HIS A C 1
ATOM 694 O O . HIS A 1 96 ? 46.393 10.243 56.211 1.00 50.73 95 HIS A O 1
ATOM 701 N N . GLY A 1 97 ? 44.323 10.834 55.755 1.00 49.10 96 GLY A N 1
ATOM 702 C CA . GLY A 1 97 ? 44.061 11.197 57.160 1.00 47.73 96 GLY A CA 1
ATOM 703 C C . GLY A 1 97 ? 44.586 12.576 57.567 1.00 47.83 96 GLY A C 1
ATOM 704 O O . GLY A 1 97 ? 45.146 13.319 56.754 1.00 52.33 96 GLY A O 1
ATOM 705 N N . LEU A 1 98 ? 44.403 12.908 58.833 1.00 45.59 97 LEU A N 1
ATOM 706 C CA . LEU A 1 98 ? 44.738 14.227 59.384 1.00 45.45 97 LEU A CA 1
ATOM 707 C C . LEU A 1 98 ? 46.206 14.323 59.746 1.00 46.02 97 LEU A C 1
ATOM 708 O O . LEU A 1 98 ? 46.777 13.390 60.303 1.00 46.06 97 LEU A O 1
ATOM 713 N N . GLU A 1 99 ? 46.794 15.467 59.440 1.00 47.00 98 GLU A N 1
ATOM 714 C CA . GLU A 1 99 ? 48.138 15.822 59.875 1.00 49.62 98 GLU A CA 1
ATOM 715 C C . GLU A 1 99 ? 48.200 15.681 61.426 1.00 48.09 98 GLU A C 1
ATOM 716 O O . GLU A 1 99 ? 47.208 15.942 62.134 1.00 44.07 98 GLU A O 1
ATOM 722 N N . SER A 1 100 ? 49.341 15.221 61.938 1.00 49.55 99 SER A N 1
ATOM 723 C CA . SER A 1 100 ? 49.396 14.734 63.315 1.00 49.86 99 SER A CA 1
ATOM 724 C C . SER A 1 100 ? 49.145 15.802 64.361 1.00 50.21 99 SER A C 1
ATOM 725 O O . SER A 1 100 ? 48.348 15.583 65.271 1.00 47.74 99 SER A O 1
ATOM 728 N N . LYS A 1 101 ? 49.778 16.969 64.234 1.00 53.04 100 LYS A N 1
ATOM 729 C CA . LYS A 1 101 ? 49.509 18.054 65.195 1.00 53.85 100 LYS A CA 1
ATOM 730 C C . LYS A 1 101 ? 48.014 18.396 65.233 1.00 51.49 100 LYS A C 1
ATOM 731 O O . LYS A 1 101 ? 47.464 18.718 66.292 1.00 51.12 100 LYS A O 1
ATOM 735 N N . ARG A 1 102 ? 47.364 18.371 64.074 1.00 50.69 101 ARG A N 1
ATOM 736 C CA . ARG A 1 102 ? 45.946 18.766 63.985 1.00 49.31 101 ARG A CA 1
ATOM 737 C C . ARG A 1 102 ? 45.025 17.664 64.554 1.00 44.36 101 ARG A C 1
ATOM 738 O O . ARG A 1 102 ? 43.966 17.931 65.155 1.00 41.25 101 ARG A O 1
ATOM 746 N N . LEU A 1 103 ? 45.440 16.425 64.333 1.00 42.62 102 LEU A N 1
ATOM 747 C CA . LEU A 1 103 ? 44.742 15.280 64.872 1.00 40.46 102 LEU A CA 1
ATOM 748 C C . LEU A 1 103 ? 44.659 15.351 66.404 1.00 39.43 102 LEU A C 1
ATOM 749 O O . LEU A 1 103 ? 43.576 15.219 66.972 1.00 36.58 102 LEU A O 1
ATOM 754 N N . ARG A 1 104 ? 45.808 15.562 67.048 1.00 40.96 103 ARG A N 1
ATOM 755 C CA . ARG A 1 104 ? 45.888 15.728 68.518 1.00 41.97 103 ARG A CA 1
ATOM 756 C C . ARG A 1 104 ? 44.944 16.793 69.080 1.00 41.46 103 ARG A C 1
ATOM 757 O O . ARG A 1 104 ? 44.215 16.518 70.029 1.00 39.53 103 ARG A O 1
ATOM 765 N N . LYS A 1 105 ? 44.925 17.969 68.446 1.00 42.23 104 LYS A N 1
ATOM 766 C CA . LYS A 1 105 ? 44.056 19.059 68.848 1.00 43.03 104 LYS A CA 1
ATOM 767 C C . LYS A 1 105 ? 42.583 18.701 68.738 1.00 41.61 104 LYS A C 1
ATOM 768 O O . LYS A 1 105 ? 41.817 18.967 69.669 1.00 40.47 104 LYS A O 1
ATOM 774 N N . TYR A 1 106 ? 42.198 18.064 67.614 1.00 41.03 105 TYR A N 1
ATOM 775 C CA . TYR A 1 106 ? 40.830 17.528 67.445 1.00 38.53 105 TYR A CA 1
ATOM 776 C C . TYR A 1 106 ? 40.482 16.521 68.513 1.00 37.98 105 TYR A C 1
ATOM 777 O O . TYR A 1 106 ? 39.438 16.639 69.124 1.00 38.91 105 TYR A O 1
ATOM 786 N N . LEU A 1 107 ? 41.313 15.504 68.710 1.00 38.22 106 LEU A N 1
ATOM 787 C CA . LEU A 1 107 ? 41.036 14.474 69.692 1.00 38.09 106 LEU A CA 1
ATOM 788 C C . LEU A 1 107 ? 40.861 14.995 71.110 1.00 38.79 106 LEU A C 1
ATOM 789 O O . LEU A 1 107 ? 39.966 14.562 71.843 1.00 37.43 106 LEU A O 1
ATOM 794 N N . PHE A 1 108 ? 41.730 15.918 71.521 1.00 42.11 107 PHE A N 1
ATOM 795 C CA . PHE A 1 108 ? 41.606 16.486 72.859 1.00 42.41 107 PHE A CA 1
ATOM 796 C C . PHE A 1 108 ? 40.249 17.125 73.012 1.00 41.10 107 PHE A C 1
ATOM 797 O O . PHE A 1 108 ? 39.628 16.986 74.033 1.00 40.47 107 PHE A O 1
ATOM 805 N N . GLN A 1 109 ? 39.796 17.859 72.008 1.00 41.68 108 GLN A N 1
ATOM 806 C CA . GLN A 1 109 ? 38.540 18.596 72.148 1.00 41.72 108 GLN A CA 1
ATOM 807 C C . GLN A 1 109 ? 37.362 17.604 72.088 1.00 40.75 108 GLN A C 1
ATOM 808 O O . GLN A 1 109 ? 36.361 17.744 72.792 1.00 41.03 108 GLN A O 1
ATOM 814 N N . ILE A 1 110 ? 37.518 16.566 71.277 1.00 39.30 109 ILE A N 1
ATOM 815 C CA . ILE A 1 110 ? 36.517 15.508 71.226 1.00 38.52 109 ILE A CA 1
ATOM 816 C C . ILE A 1 110 ? 36.396 14.840 72.607 1.00 39.97 109 ILE A C 1
ATOM 817 O O . ILE A 1 110 ? 35.293 14.594 73.120 1.00 39.19 109 ILE A O 1
ATOM 822 N N . LEU A 1 111 ? 37.549 14.568 73.207 1.00 41.24 110 LEU A N 1
ATOM 823 C CA . LEU A 1 111 ? 37.597 13.979 74.519 1.00 42.49 110 LEU A CA 1
ATOM 824 C C . LEU A 1 111 ? 37.051 14.851 75.609 1.00 41.82 110 LEU A C 1
ATOM 825 O O . LEU A 1 111 ? 36.417 14.347 76.536 1.00 41.97 110 LEU A O 1
ATOM 830 N N . ARG A 1 112 ? 37.342 16.126 75.554 1.00 41.81 111 ARG A N 1
ATOM 831 C CA . ARG A 1 112 ? 36.741 17.061 76.526 1.00 43.69 111 ARG A CA 1
ATOM 832 C C . ARG A 1 112 ? 35.232 16.899 76.496 1.00 44.32 111 ARG A C 1
ATOM 833 O O . ARG A 1 112 ? 34.609 16.757 77.547 1.00 48.05 111 ARG A O 1
ATOM 841 N N . ALA A 1 113 ? 34.669 16.824 75.292 1.00 42.76 112 ALA A N 1
ATOM 842 C CA . ALA A 1 113 ? 33.235 16.662 75.106 1.00 42.24 112 ALA A CA 1
ATOM 843 C C . ALA A 1 113 ? 32.731 15.368 75.669 1.00 42.50 112 ALA A C 1
ATOM 844 O O . ALA A 1 113 ? 31.770 15.363 76.445 1.00 43.82 112 ALA A O 1
ATOM 846 N N . ILE A 1 114 ? 33.370 14.254 75.285 1.00 41.55 113 ILE A N 1
ATOM 847 C CA . ILE A 1 114 ? 32.928 12.930 75.735 1.00 41.48 113 ILE A CA 1
ATOM 848 C C . ILE A 1 114 ? 33.017 12.783 77.270 1.00 43.13 113 ILE A C 1
ATOM 849 O O . ILE A 1 114 ? 32.118 12.221 77.929 1.00 43.79 113 ILE A O 1
ATOM 854 N N . ASP A 1 115 ? 34.111 13.278 77.836 1.00 43.40 114 ASP A N 1
ATOM 855 C CA . ASP A 1 115 ? 34.297 13.256 79.283 1.00 45.90 114 ASP A CA 1
ATOM 856 C C . ASP A 1 115 ? 33.221 14.097 79.992 1.00 48.14 114 ASP A C 1
ATOM 857 O O . ASP A 1 115 ? 32.641 13.668 81.007 1.00 49.48 114 ASP A O 1
ATOM 862 N N . TYR A 1 116 ? 32.953 15.293 79.477 1.00 48.07 115 TYR A N 1
ATOM 863 C CA . TYR A 1 116 ? 31.890 16.089 80.067 1.00 50.22 115 TYR A CA 1
ATOM 864 C C . TYR A 1 116 ? 30.611 15.253 80.173 1.00 51.94 115 TYR A C 1
ATOM 865 O O . TYR A 1 116 ? 30.006 15.159 81.256 1.00 56.34 115 TYR A O 1
ATOM 874 N N . LEU A 1 117 ? 30.202 14.639 79.062 1.00 50.63 116 LEU A N 1
ATOM 875 C CA . LEU A 1 117 ? 29.021 13.757 79.035 1.00 50.62 116 LEU A CA 1
ATOM 876 C C . LEU A 1 117 ? 29.119 12.563 79.972 1.00 51.14 116 LEU A C 1
ATOM 877 O O . LEU A 1 117 ? 28.164 12.256 80.703 1.00 52.85 116 LEU A O 1
ATOM 882 N N . HIS A 1 118 ? 30.262 11.885 79.969 1.00 49.09 117 HIS A N 1
ATOM 883 C CA . HIS A 1 118 ? 30.427 10.725 80.859 1.00 50.03 117 HIS A CA 1
ATOM 884 C C . HIS A 1 118 ? 30.449 11.095 82.346 1.00 52.39 117 HIS A C 1
ATOM 885 O O . HIS A 1 118 ? 29.996 10.304 83.205 1.00 53.05 117 HIS A O 1
ATOM 892 N N . SER A 1 119 ? 30.938 12.295 82.664 1.00 53.00 118 SER A N 1
ATOM 893 C CA . SER A 1 119 ? 30.878 12.792 84.077 1.00 56.29 118 SER A CA 1
ATOM 894 C C . SER A 1 119 ? 29.443 13.035 84.470 1.00 56.92 118 SER A C 1
ATOM 895 O O . SER A 1 119 ? 29.092 12.945 85.612 1.00 57.57 118 SER A O 1
ATOM 898 N N . ASN A 1 120 ? 28.605 13.349 83.496 1.00 56.72 119 ASN A N 1
ATOM 899 C CA . ASN A 1 120 ? 27.198 13.518 83.761 1.00 59.15 119 ASN A CA 1
ATOM 900 C C . ASN A 1 120 ? 26.360 12.254 83.505 1.00 59.31 119 ASN A C 1
ATOM 901 O O . ASN A 1 120 ? 25.128 12.329 83.445 1.00 60.69 119 ASN A O 1
ATOM 906 N N . ASN A 1 121 ? 27.045 11.098 83.444 1.00 57.18 120 ASN A N 1
ATOM 907 C CA . ASN A 1 121 ? 26.449 9.798 83.127 1.00 57.38 120 ASN A CA 1
ATOM 908 C C . ASN A 1 121 ? 25.577 9.750 81.880 1.00 55.74 120 ASN A C 1
ATOM 909 O O . ASN A 1 121 ? 24.517 9.094 81.856 1.00 57.14 120 ASN A O 1
ATOM 914 N N . ILE A 1 122 ? 26.041 10.431 80.843 1.00 52.63 121 ILE A N 1
ATOM 915 C CA . ILE A 1 122 ? 25.418 10.315 79.559 1.00 52.00 121 ILE A CA 1
ATOM 916 C C . ILE A 1 122 ? 26.288 9.468 78.658 1.00 49.69 121 ILE A C 1
ATOM 917 O O . ILE A 1 122 ? 27.484 9.750 78.488 1.00 47.52 121 ILE A O 1
ATOM 922 N N . ILE A 1 123 ? 25.663 8.466 78.038 1.00 50.19 122 ILE A N 1
ATOM 923 C CA . ILE A 1 123 ? 26.241 7.746 76.898 1.00 48.08 122 ILE A CA 1
ATOM 924 C C . ILE A 1 123 ? 25.785 8.429 75.618 1.00 46.98 122 ILE A C 1
ATOM 925 O O . ILE A 1 123 ? 24.586 8.536 75.386 1.00 48.66 122 ILE A O 1
ATOM 930 N N . HIS A 1 124 ? 26.732 8.878 74.797 1.00 44.30 123 HIS A N 1
ATOM 931 C CA . HIS A 1 124 ? 26.427 9.522 73.537 1.00 43.82 123 HIS A CA 1
ATOM 932 C C . HIS A 1 124 ? 25.736 8.609 72.517 1.00 45.02 123 HIS A C 1
ATOM 933 O O . HIS A 1 124 ? 24.699 8.994 71.966 1.00 46.19 123 HIS A O 1
ATOM 940 N N . ARG A 1 125 ? 26.316 7.425 72.272 1.00 45.37 124 ARG A N 1
ATOM 941 C CA . ARG A 1 125 ? 25.707 6.331 71.480 1.00 47.37 124 ARG A CA 1
ATOM 942 C C . ARG A 1 125 ? 25.821 6.504 69.957 1.00 46.18 124 ARG A C 1
ATOM 943 O O . ARG A 1 125 ? 25.303 5.707 69.179 1.00 46.57 124 ARG A O 1
ATOM 951 N N . ASP A 1 126 ? 26.502 7.537 69.506 1.00 44.53 125 ASP A N 1
ATOM 952 C CA . ASP A 1 126 ? 26.702 7.671 68.085 1.00 44.45 125 ASP A CA 1
ATOM 953 C C . ASP A 1 126 ? 27.906 8.498 67.722 1.00 41.20 125 ASP A C 1
ATOM 954 O O . ASP A 1 126 ? 27.837 9.370 66.882 1.00 41.41 125 ASP A O 1
ATOM 959 N N . ILE A 1 127 ? 29.016 8.200 68.355 1.00 39.77 126 ILE A N 1
ATOM 960 C CA . ILE A 1 127 ? 30.301 8.796 68.006 1.00 38.66 126 ILE A CA 1
ATOM 961 C C . ILE A 1 127 ? 30.717 8.261 66.599 1.00 37.06 126 ILE A C 1
ATOM 962 O O . ILE A 1 127 ? 30.797 7.050 66.371 1.00 35.28 126 ILE A O 1
ATOM 967 N N . LYS A 1 128 ? 30.949 9.184 65.675 1.00 37.81 127 LYS A N 1
ATOM 968 C CA . LYS A 1 128 ? 31.487 8.901 64.313 1.00 37.11 127 LYS A CA 1
ATOM 969 C C . LYS A 1 128 ? 31.883 10.244 63.664 1.00 35.37 127 LYS A C 1
ATOM 970 O O . LYS A 1 128 ? 31.569 11.308 64.188 1.00 35.60 127 LYS A O 1
ATOM 976 N N . PRO A 1 129 ? 32.651 10.200 62.583 1.00 34.35 128 PRO A N 1
ATOM 977 C CA . PRO A 1 129 ? 33.187 11.435 62.031 1.00 34.46 128 PRO A CA 1
ATOM 978 C C . PRO A 1 129 ? 32.149 12.501 61.595 1.00 34.60 128 PRO A C 1
ATOM 979 O O . PRO A 1 129 ? 32.408 13.676 61.742 1.00 35.46 128 PRO A O 1
ATOM 983 N N . GLU A 1 130 ? 31.001 12.105 61.073 1.00 35.32 129 GLU A N 1
ATOM 984 C CA . GLU A 1 130 ? 30.014 13.081 60.673 1.00 37.05 129 GLU A CA 1
ATOM 985 C C . GLU A 1 130 ? 29.499 13.886 61.858 1.00 37.92 129 GLU A C 1
ATOM 986 O O . GLU A 1 130 ? 29.078 15.029 61.696 1.00 39.14 129 GLU A O 1
ATOM 992 N N . ASN A 1 131 ? 29.555 13.314 63.058 1.00 37.67 130 ASN A N 1
ATOM 993 C CA . ASN A 1 131 ? 28.965 13.971 64.235 1.00 38.01 130 ASN A CA 1
ATOM 994 C C . ASN A 1 131 ? 30.017 14.731 65.006 1.00 38.19 130 ASN A C 1
ATOM 995 O O . ASN A 1 131 ? 29.769 15.182 66.119 1.00 39.45 130 ASN A O 1
ATOM 1000 N N . ILE A 1 132 ? 31.197 14.885 64.418 1.00 37.88 131 ILE A N 1
ATOM 1001 C CA . ILE A 1 132 ? 32.188 15.863 64.888 1.00 38.06 131 ILE A CA 1
ATOM 1002 C C . ILE A 1 132 ? 32.235 17.079 63.931 1.00 39.90 131 ILE A C 1
ATOM 1003 O O . ILE A 1 132 ? 32.639 16.988 62.755 1.00 40.56 131 ILE A O 1
ATOM 1008 N N . LEU A 1 133 ? 31.810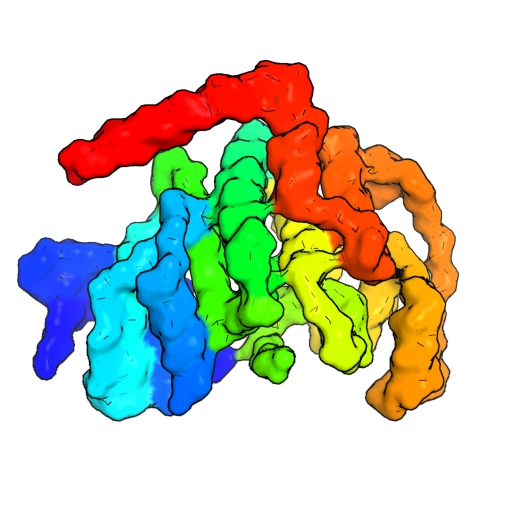 18.224 64.443 1.00 41.16 132 LEU A N 1
ATOM 1009 C CA . LEU A 1 133 ? 31.767 19.436 63.656 1.00 42.25 132 LEU A CA 1
ATOM 1010 C C . LEU A 1 133 ? 33.072 20.178 63.864 1.00 42.41 132 LEU A C 1
ATOM 1011 O O . LEU A 1 133 ? 33.627 20.135 64.972 1.00 41.51 132 LEU A O 1
ATOM 1016 N N . VAL A 1 134 ? 33.562 20.836 62.810 1.00 41.57 133 VAL A N 1
ATOM 1017 C CA . VAL A 1 134 ? 34.834 21.506 62.870 1.00 43.27 133 VAL A CA 1
ATOM 1018 C C . VAL A 1 134 ? 34.669 22.904 62.288 1.00 46.97 133 VAL A C 1
ATOM 1019 O O . VAL A 1 134 ? 34.208 23.095 61.149 1.00 48.81 133 VAL A O 1
ATOM 1023 N N . SER A 1 135 ? 35.009 23.892 63.085 1.00 50.21 134 SER A N 1
ATOM 1024 C CA . SER A 1 135 ? 34.919 25.283 62.620 1.00 54.32 134 SER A CA 1
ATOM 1025 C C . SER A 1 135 ? 36.191 25.633 61.848 1.00 57.17 134 SER A C 1
ATOM 1026 O O . SER A 1 135 ? 37.183 24.909 61.871 1.00 60.37 134 SER A O 1
ATOM 1029 N N . GLN A 1 136 ? 36.150 26.745 61.154 1.00 62.81 135 GLN A N 1
ATOM 1030 C CA . GLN A 1 136 ? 37.277 27.209 60.353 1.00 66.23 135 GLN A CA 1
ATOM 1031 C C . GLN A 1 136 ? 38.545 27.445 61.170 1.00 66.16 135 GLN A C 1
ATOM 1032 O O . GLN A 1 136 ? 39.644 27.291 60.651 1.00 67.39 135 GLN A O 1
ATOM 1038 N N . SER A 1 137 ? 38.378 27.822 62.440 1.00 64.15 136 SER A N 1
ATOM 1039 C CA . SER A 1 137 ? 39.488 28.007 63.375 1.00 61.70 136 SER A CA 1
ATOM 1040 C C . SER A 1 137 ? 39.880 26.687 64.054 1.00 58.49 136 SER A C 1
ATOM 1041 O O . SER A 1 137 ? 40.870 26.643 64.769 1.00 57.39 136 SER A O 1
ATOM 1044 N N . GLY A 1 138 ? 39.091 25.632 63.845 1.00 54.29 137 GLY A N 1
ATOM 1045 C CA . GLY A 1 138 ? 39.469 24.279 64.250 1.00 51.43 137 GLY A CA 1
ATOM 1046 C C . GLY A 1 138 ? 39.009 23.912 65.659 1.00 50.31 137 GLY A C 1
ATOM 1047 O O . GLY A 1 138 ? 39.593 23.043 66.307 1.00 46.11 137 GLY A O 1
ATOM 1048 N N . ILE A 1 139 ? 37.975 24.597 66.132 1.00 50.95 138 ILE A N 1
ATOM 1049 C CA . ILE A 1 139 ? 37.315 24.219 67.361 1.00 51.81 138 ILE A CA 1
ATOM 1050 C C . ILE A 1 139 ? 36.324 23.159 67.001 1.00 50.24 138 ILE A C 1
ATOM 1051 O O . ILE A 1 139 ? 35.550 23.345 66.085 1.00 51.57 138 ILE A O 1
ATOM 1056 N N . THR A 1 140 ? 36.349 22.047 67.705 1.00 48.72 139 THR A N 1
ATOM 1057 C CA . THR A 1 140 ? 35.473 20.941 67.353 1.00 47.35 139 THR A CA 1
ATOM 1058 C C . THR A 1 140 ? 34.357 20.825 68.324 1.00 45.99 139 THR A C 1
ATOM 1059 O O . THR A 1 140 ? 34.544 21.083 69.513 1.00 48.02 139 THR A O 1
ATOM 1063 N N . LYS A 1 141 ? 33.203 20.401 67.813 1.00 45.27 140 LYS A N 1
ATOM 1064 C CA . LYS A 1 141 ? 32.018 20.223 68.625 1.00 45.81 140 LYS A CA 1
ATOM 1065 C C . LYS A 1 141 ? 31.276 18.938 68.332 1.00 44.69 140 LYS A C 1
ATOM 1066 O O . LYS A 1 141 ? 31.143 18.487 67.204 1.00 45.39 140 LYS A O 1
ATOM 1072 N N . LEU A 1 142 ? 30.772 18.345 69.380 1.00 43.26 141 LEU A N 1
ATOM 1073 C CA . LEU 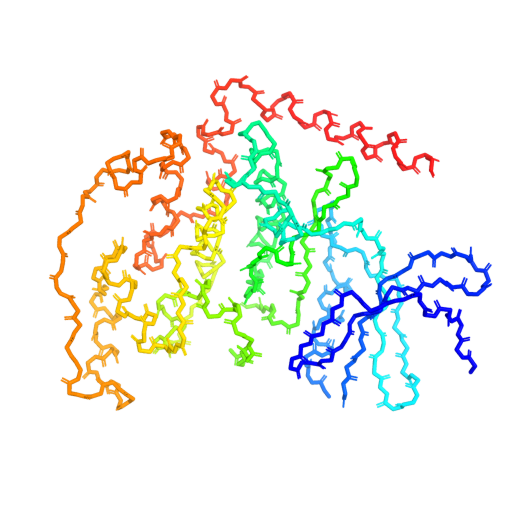A 1 142 ? 30.086 17.115 69.243 1.00 42.83 141 LEU A CA 1
ATOM 1074 C C . LEU A 1 142 ? 28.609 17.422 69.017 1.00 43.48 141 LEU A C 1
ATOM 1075 O O . LEU A 1 142 ? 28.082 18.411 69.553 1.00 45.41 141 LEU A O 1
ATOM 1080 N N . CYS A 1 143 ? 27.945 16.597 68.213 1.00 42.65 142 CYS A N 1
ATOM 1081 C CA . CYS A 1 143 ? 26.505 16.718 68.004 1.00 44.15 142 CYS A CA 1
ATOM 1082 C C . CYS A 1 143 ? 25.784 15.386 67.850 1.00 44.71 142 CYS A C 1
ATOM 1083 O O . CYS A 1 143 ? 26.408 14.308 67.907 1.00 42.87 142 CYS A O 1
ATOM 1086 N N . ASP A 1 144 ? 24.457 15.479 67.690 1.00 46.88 143 ASP A N 1
ATOM 1087 C CA . ASP A 1 144 ? 23.566 14.351 67.410 1.00 48.95 143 ASP A CA 1
ATOM 1088 C C . ASP A 1 144 ? 23.366 13.530 68.687 1.00 49.37 143 ASP A C 1
ATOM 1089 O O . ASP A 1 144 ? 24.157 12.612 69.001 1.00 47.25 143 ASP A O 1
ATOM 1094 N N . PHE A 1 145 ? 22.295 13.897 69.409 1.00 51.41 144 PHE A N 1
ATOM 1095 C CA . PHE A 1 145 ? 21.964 13.354 70.737 1.00 52.89 144 PHE A CA 1
ATOM 1096 C C . PHE A 1 145 ? 20.646 12.625 70.745 1.00 55.72 144 PHE A C 1
ATOM 1097 O O . PHE A 1 145 ? 20.099 12.322 71.811 1.00 57.35 144 PHE A O 1
ATOM 1105 N N . GLY A 1 146 ? 20.127 12.323 69.567 1.00 56.39 145 GLY A N 1
ATOM 1106 C CA . GLY A 1 146 ? 18.859 11.600 69.487 1.00 60.02 145 GLY A CA 1
ATOM 1107 C C . GLY A 1 146 ? 18.855 10.246 70.193 1.00 61.55 145 GLY A C 1
ATOM 1108 O O . GLY A 1 146 ? 17.795 9.813 70.724 1.00 62.88 145 GLY A O 1
ATOM 1109 N N . PHE A 1 147 ? 20.030 9.585 70.197 1.00 58.94 146 PHE A N 1
ATOM 1110 C CA . PHE A 1 147 ? 20.198 8.241 70.814 1.00 60.53 146 PHE A CA 1
ATOM 1111 C C . PHE A 1 147 ? 20.962 8.247 72.148 1.00 58.96 146 PHE A C 1
ATOM 1112 O O . PHE A 1 147 ? 21.069 7.221 72.814 1.00 58.80 146 PHE A O 1
ATOM 1120 N N . ALA A 1 148 ? 21.470 9.404 72.553 1.00 57.72 147 ALA A N 1
ATOM 1121 C CA . ALA A 1 148 ? 22.028 9.540 73.884 1.00 57.90 147 ALA A CA 1
ATOM 1122 C C . ALA A 1 148 ? 21.070 9.043 74.976 1.00 61.70 147 ALA A C 1
ATOM 1123 O O . ALA A 1 148 ? 19.836 9.046 74.811 1.00 64.04 147 ALA A O 1
ATOM 1125 N N . ARG A 1 149 ? 21.642 8.560 76.076 1.00 63.04 148 ARG A N 1
ATOM 1126 C CA . ARG A 1 149 ? 20.831 8.050 77.185 1.00 66.99 148 ARG A CA 1
ATOM 1127 C C . ARG A 1 149 ? 21.534 8.178 78.541 1.00 67.19 148 ARG A C 1
ATOM 1128 O O . ARG A 1 149 ? 22.731 8.450 78.606 1.00 61.22 148 ARG A O 1
ATOM 1136 N N . THR A 1 150 ? 20.752 8.009 79.615 1.00 70.59 149 THR A N 1
ATOM 1137 C CA . THR A 1 150 ? 21.291 7.633 80.906 1.00 72.35 149 THR A CA 1
ATOM 1138 C C . THR A 1 150 ? 21.662 6.158 80.824 1.00 72.09 149 THR A C 1
ATOM 1139 O O . THR A 1 150 ? 22.407 5.646 81.643 1.00 74.04 149 THR A O 1
ATOM 1143 N N . ASP A 1 156 ? 18.107 0.953 74.922 1.00 88.43 155 ASP A N 1
ATOM 1144 C CA . ASP A 1 156 ? 18.499 0.914 73.529 1.00 87.16 155 ASP A CA 1
ATOM 1145 C C . ASP A 1 156 ? 17.335 1.346 72.622 1.00 90.65 155 ASP A C 1
ATOM 1146 O O . ASP A 1 156 ? 16.270 0.718 72.614 1.00 94.38 155 ASP A O 1
ATOM 1148 N N . ILE A 1 157 ? 17.538 2.454 71.905 1.00 89.59 156 ILE A N 1
ATOM 1149 C CA . ILE A 1 157 ? 16.784 2.764 70.681 1.00 92.33 156 ILE A CA 1
ATOM 1150 C C . ILE A 1 157 ? 17.656 2.299 69.486 1.00 91.24 156 ILE A C 1
ATOM 1151 O O . ILE A 1 157 ? 18.863 2.598 69.457 1.00 85.29 156 ILE A O 1
ATOM 1156 N N . TYR A 1 158 ? 17.060 1.574 68.521 1.00 93.26 157 TYR A N 1
ATOM 1157 C CA . TYR A 1 158 ? 17.803 1.025 67.355 1.00 90.40 157 TYR A CA 1
ATOM 1158 C C . TYR A 1 158 ? 18.288 2.152 66.445 1.00 88.05 157 TYR A C 1
ATOM 1159 O O . TYR A 1 158 ? 17.496 3.007 66.067 1.00 89.86 157 TYR A O 1
ATOM 1161 N N . ASP A 1 159 ? 19.576 2.160 66.103 1.00 83.82 158 ASP A N 1
ATOM 1162 C CA . ASP A 1 159 ? 20.106 3.158 65.171 1.00 84.25 158 ASP A CA 1
ATOM 1163 C C . ASP A 1 159 ? 20.315 2.523 63.797 1.00 83.09 158 ASP A C 1
ATOM 1164 O O . ASP A 1 159 ? 21.358 1.940 63.526 1.00 82.62 158 ASP A O 1
ATOM 1169 N N . ASP A 1 160 ? 19.296 2.636 62.946 1.00 86.83 159 ASP A N 1
ATOM 1170 C CA . ASP A 1 160 ? 19.409 2.324 61.518 1.00 86.30 159 ASP A CA 1
ATOM 1171 C C . ASP A 1 160 ? 20.199 3.444 60.813 1.00 84.20 159 ASP A C 1
ATOM 1172 O O . ASP A 1 160 ? 19.612 4.420 60.323 1.00 87.40 159 ASP A O 1
ATOM 1174 N N . GLU A 1 161 ? 21.526 3.326 60.802 1.00 69.48 160 GLU A N 1
ATOM 1175 C CA . GLU A 1 161 ? 22.347 4.103 59.864 1.00 68.29 160 GLU A CA 1
ATOM 1176 C C . GLU A 1 161 ? 23.548 3.249 59.417 1.00 62.03 160 GLU A C 1
ATOM 1177 O O . GLU A 1 161 ? 24.144 2.496 60.206 1.00 57.04 160 GLU A O 1
ATOM 1183 N N . VAL A 1 162 ? 23.883 3.345 58.136 1.00 62.23 161 VAL A N 1
ATOM 1184 C CA . VAL A 1 162 ? 24.896 2.463 57.548 1.00 61.32 161 VAL A CA 1
ATOM 1185 C C . VAL A 1 162 ? 26.263 2.677 58.200 1.00 54.95 161 VAL A C 1
ATOM 1186 O O . VAL A 1 162 ? 26.905 1.722 58.642 1.00 52.49 161 VAL A O 1
ATOM 1190 N N . ALA A 1 163 ? 26.693 3.941 58.258 1.00 52.04 162 ALA A N 1
ATOM 1191 C CA . ALA A 1 163 ? 27.999 4.303 58.849 1.00 48.12 162 ALA A CA 1
ATOM 1192 C C . ALA A 1 163 ? 28.058 3.939 60.314 1.00 45.26 162 ALA A C 1
ATOM 1193 O O . ALA A 1 163 ? 29.124 3.637 60.821 1.00 43.50 162 ALA A O 1
ATOM 1195 N N . THR A 1 164 ? 26.908 3.947 60.990 1.00 46.36 163 THR A N 1
ATOM 1196 C CA . THR A 1 164 ? 26.859 3.708 62.435 1.00 43.97 163 THR A CA 1
ATOM 1197 C C . THR A 1 164 ? 27.382 2.343 62.816 1.00 40.03 163 THR A C 1
ATOM 1198 O O . THR A 1 164 ? 28.099 2.227 63.841 1.00 36.26 163 THR A O 1
ATOM 1202 N N . ARG A 1 165 ? 27.062 1.338 61.982 1.00 38.96 164 ARG A N 1
ATOM 1203 C CA . ARG A 1 165 ? 27.543 -0.046 62.185 1.00 37.42 164 ARG A CA 1
ATOM 1204 C C . ARG A 1 165 ? 29.059 -0.117 62.334 1.00 33.41 164 ARG A C 1
ATOM 1205 O O . ARG A 1 165 ? 29.609 -0.884 63.140 1.00 32.16 164 ARG A O 1
ATOM 1213 N N . TRP A 1 166 ? 29.763 0.707 61.588 1.00 32.43 165 TRP A N 1
ATOM 1214 C CA . TRP A 1 166 ? 31.217 0.619 61.572 1.00 30.61 165 TRP A CA 1
ATOM 1215 C C . TRP A 1 166 ? 31.859 0.952 62.911 1.00 30.54 165 TRP A C 1
ATOM 1216 O O . TRP A 1 166 ? 32.981 0.490 63.188 1.00 30.53 165 TRP A O 1
ATOM 1227 N N . TYR A 1 167 ? 31.132 1.688 63.754 1.00 29.80 166 TYR A N 1
ATOM 1228 C CA . TYR A 1 167 ? 31.655 2.147 65.018 1.00 29.24 166 TYR A CA 1
ATOM 1229 C C . TYR A 1 167 ? 31.059 1.437 66.242 1.00 29.46 166 TYR A C 1
ATOM 1230 O O . TYR A 1 167 ? 31.407 1.772 67.401 1.00 27.52 166 TYR A O 1
ATOM 1239 N N . ARG A 1 168 ? 30.202 0.446 65.986 1.00 30.27 167 ARG A N 1
ATOM 1240 C CA . ARG A 1 168 ? 29.503 -0.276 67.043 1.00 31.94 167 ARG A CA 1
ATOM 1241 C C . ARG A 1 168 ? 30.351 -1.262 67.778 1.00 30.76 167 ARG A C 1
ATOM 1242 O O . ARG A 1 168 ? 30.944 -2.141 67.155 1.00 31.80 167 ARG A O 1
ATOM 1250 N N . ALA A 1 169 ? 30.251 -1.212 69.097 1.00 28.48 168 ALA A N 1
ATOM 1251 C CA . ALA A 1 169 ? 31.012 -2.042 69.929 1.00 28.72 168 ALA A CA 1
ATOM 1252 C C . ALA A 1 169 ? 30.434 -3.486 69.922 1.00 30.29 168 ALA A C 1
ATOM 1253 O O . ALA A 1 169 ? 29.285 -3.719 69.516 1.00 30.93 168 ALA A O 1
ATOM 1255 N N . PRO A 1 170 ? 31.263 -4.465 70.300 1.00 30.60 169 PRO A N 1
ATOM 1256 C CA . PRO A 1 170 ? 30.854 -5.839 70.160 1.00 30.85 169 PRO A CA 1
ATOM 1257 C C . PRO A 1 170 ? 29.601 -6.192 70.988 1.00 32.62 169 PRO A C 1
ATOM 1258 O O . PRO A 1 170 ? 28.752 -6.980 70.521 1.00 33.68 169 PRO A O 1
ATOM 1262 N N . GLU A 1 171 ? 29.479 -5.613 72.184 1.00 32.01 170 GLU A N 1
ATOM 1263 C CA . GLU A 1 171 ? 28.256 -5.731 72.972 1.00 33.61 170 GLU A CA 1
ATOM 1264 C C . GLU A 1 171 ? 26.968 -5.160 72.369 1.00 34.39 170 GLU A C 1
ATOM 1265 O O . GLU A 1 171 ? 25.857 -5.540 72.781 1.00 35.78 170 GLU A O 1
ATOM 1271 N N . LEU A 1 172 ? 27.086 -4.196 71.476 1.00 34.82 171 LEU A N 1
ATOM 1272 C CA . LEU A 1 172 ? 25.901 -3.627 70.829 1.00 36.61 171 LEU A CA 1
ATOM 1273 C C . LEU A 1 172 ? 25.494 -4.578 69.717 1.00 38.27 171 LEU A C 1
ATOM 1274 O O . LEU A 1 172 ? 24.331 -4.906 69.539 1.00 40.95 171 LEU A O 1
ATOM 1279 N N . VAL A 1 173 ? 26.503 -5.066 69.022 1.00 39.12 172 VAL A N 1
ATOM 1280 C CA . VAL A 1 173 ? 26.331 -5.994 67.914 1.00 42.25 172 VAL A CA 1
ATOM 1281 C C . VAL A 1 173 ? 25.651 -7.293 68.367 1.00 42.17 172 VAL A C 1
ATOM 1282 O O . VAL A 1 173 ? 24.799 -7.834 67.654 1.00 42.54 172 VAL A O 1
ATOM 1286 N N . LEU A 1 174 ? 26.037 -7.755 69.561 1.00 40.54 173 LEU A N 1
ATOM 1287 C CA . LEU A 1 174 ? 25.499 -8.968 70.163 1.00 41.36 173 LEU A CA 1
ATOM 1288 C C . LEU A 1 174 ? 24.245 -8.710 70.972 1.00 42.77 173 LEU A C 1
ATOM 1289 O O . LEU A 1 174 ? 23.675 -9.626 71.502 1.00 47.72 173 LEU A O 1
ATOM 1294 N N . LYS A 1 175 ? 23.832 -7.465 71.084 1.00 43.15 174 LYS A N 1
ATOM 1295 C CA . LYS A 1 175 ? 22.595 -7.096 71.774 1.00 45.44 174 LYS A CA 1
ATOM 1296 C C . LYS A 1 175 ? 22.578 -7.466 73.247 1.00 45.22 174 LYS A C 1
ATOM 1297 O O . LYS A 1 175 ? 21.554 -7.829 73.782 1.00 46.53 174 LYS A O 1
ATOM 1303 N N . ASP A 1 176 ? 23.722 -7.320 73.905 1.00 43.45 175 ASP A N 1
ATOM 1304 C CA . ASP A 1 176 ? 23.809 -7.518 75.327 1.00 44.03 175 ASP A CA 1
ATOM 1305 C C . ASP A 1 176 ? 22.821 -6.641 76.041 1.00 45.04 175 ASP A C 1
ATOM 1306 O O . ASP A 1 176 ? 22.649 -5.487 75.703 1.00 45.08 175 ASP A O 1
ATOM 1311 N N . THR A 1 177 ? 22.168 -7.190 77.048 1.00 46.77 176 THR A N 1
ATOM 1312 C CA . THR A 1 177 ? 21.107 -6.467 77.711 1.00 48.57 176 THR A CA 1
ATOM 1313 C C . THR A 1 177 ? 21.609 -5.193 78.382 1.00 47.61 176 THR A C 1
ATOM 1314 O O . THR A 1 177 ? 20.872 -4.224 78.441 1.00 47.57 176 THR A O 1
ATOM 1318 N N . SER A 1 178 ? 22.820 -5.194 78.932 1.00 46.88 177 SER A N 1
ATOM 1319 C CA . SER A 1 178 ? 23.367 -3.940 79.443 1.00 47.59 177 SER A CA 1
ATOM 1320 C C . SER A 1 178 ? 24.614 -3.540 78.684 1.00 42.88 177 SER A C 1
ATOM 1321 O O . SER A 1 178 ? 25.314 -4.349 78.121 1.00 42.41 177 SER A O 1
ATOM 1324 N N . TYR A 1 179 ? 24.819 -2.248 78.582 1.00 41.96 178 TYR A N 1
ATOM 1325 C CA . TYR A 1 179 ? 26.042 -1.689 78.018 1.00 38.92 178 TYR A CA 1
ATOM 1326 C C . TYR A 1 179 ? 26.044 -0.287 78.558 1.00 38.00 178 TYR A C 1
ATOM 1327 O O . TYR A 1 179 ? 25.070 0.131 79.164 1.00 39.62 178 TYR A O 1
ATOM 1336 N N . GLY A 1 180 ? 27.127 0.438 78.371 1.00 35.62 179 GLY A N 1
ATOM 1337 C CA . GLY A 1 180 ? 27.200 1.753 78.934 1.00 36.62 179 GLY A CA 1
ATOM 1338 C C . GLY A 1 180 ? 28.200 2.643 78.229 1.00 34.16 179 GLY A C 1
ATOM 1339 O O . GLY A 1 180 ? 28.325 2.592 77.043 1.00 32.83 179 GLY A O 1
ATOM 1340 N N . LYS A 1 181 ? 28.881 3.458 79.021 1.00 34.72 180 LYS A N 1
ATOM 1341 C CA . LYS A 1 181 ? 29.892 4.373 78.566 1.00 33.97 180 LYS A CA 1
ATOM 1342 C C . LYS A 1 181 ? 30.940 3.758 77.682 1.00 32.19 180 LYS A C 1
ATOM 1343 O O . LYS A 1 181 ? 31.349 4.424 76.709 1.00 31.80 180 LYS A O 1
ATOM 1349 N N . PRO A 1 182 ? 31.387 2.501 77.984 1.00 31.69 181 PRO A N 1
ATOM 1350 C CA . PRO A 1 182 ? 32.390 1.918 77.087 1.00 30.11 181 PRO A CA 1
ATOM 1351 C C . PRO A 1 182 ? 32.044 1.865 75.589 1.00 29.43 181 PRO A C 1
ATOM 1352 O O . PRO A 1 182 ? 32.963 1.819 74.747 1.00 29.02 181 PRO A O 1
ATOM 1356 N N . VAL A 1 183 ? 30.779 1.881 75.195 1.00 30.02 182 VAL A N 1
ATOM 1357 C CA . VAL A 1 183 ? 30.522 1.880 73.721 1.00 29.86 182 VAL A CA 1
ATOM 1358 C C . VAL A 1 183 ? 30.975 3.191 73.014 1.00 28.81 182 VAL A C 1
ATOM 1359 O O . VAL A 1 183 ? 31.243 3.188 71.807 1.00 28.41 182 VAL A O 1
ATOM 1363 N N . ASP A 1 184 ? 31.040 4.290 73.752 1.00 28.33 183 ASP A N 1
ATOM 1364 C CA . ASP A 1 184 ? 31.542 5.537 73.178 1.00 28.27 183 ASP A CA 1
ATOM 1365 C C . ASP A 1 184 ? 33.073 5.430 73.002 1.00 27.36 183 ASP A C 1
ATOM 1366 O O . ASP A 1 184 ? 33.611 5.885 72.007 1.00 27.80 183 ASP A O 1
ATOM 1371 N N . ILE A 1 185 ? 33.749 4.740 73.911 1.00 27.67 184 ILE A N 1
ATOM 1372 C CA . ILE A 1 185 ? 35.192 4.534 73.846 1.00 27.54 184 ILE A CA 1
ATOM 1373 C C . ILE A 1 185 ? 35.607 3.623 72.705 1.00 27.05 184 ILE A C 1
ATOM 1374 O O . ILE A 1 185 ? 36.558 3.933 71.961 1.00 27.31 184 ILE A O 1
ATOM 1379 N N . TRP A 1 186 ? 34.899 2.497 72.519 1.00 27.16 185 TRP A N 1
ATOM 1380 C CA . TRP A 1 186 ? 35.070 1.698 71.312 1.00 24.40 185 TRP A CA 1
ATOM 1381 C C . TRP A 1 186 ? 34.877 2.492 70.027 1.00 25.61 185 TRP A C 1
ATOM 1382 O O . TRP A 1 186 ? 35.689 2.436 69.119 1.00 27.26 185 TRP A O 1
ATOM 1393 N N . ALA A 1 187 ? 33.803 3.255 69.925 1.00 26.51 186 ALA A N 1
ATOM 1394 C CA . ALA A 1 187 ? 33.587 4.001 68.717 1.00 26.78 186 ALA A CA 1
ATOM 1395 C C . ALA A 1 187 ? 34.721 5.066 68.474 1.00 26.25 186 ALA A C 1
ATOM 1396 O O . ALA A 1 187 ? 35.204 5.297 67.355 1.00 24.36 186 ALA A O 1
ATOM 1398 N N . LEU A 1 188 ? 35.157 5.679 69.541 1.00 25.84 187 LEU A N 1
ATOM 1399 C CA . LEU A 1 188 ? 36.248 6.634 69.450 1.00 28.14 187 LEU A CA 1
ATOM 1400 C C . LEU A 1 188 ? 37.539 5.982 68.969 1.00 27.80 187 LEU A C 1
ATOM 1401 O O . LEU A 1 188 ? 38.233 6.493 68.105 1.00 27.31 187 LEU A O 1
ATOM 1406 N N . GLY A 1 189 ? 37.816 4.787 69.459 1.00 29.78 188 GLY A N 1
ATOM 1407 C CA . GLY A 1 189 ? 39.037 4.115 69.059 1.00 28.03 188 GLY A CA 1
ATOM 1408 C C . GLY A 1 189 ? 39.017 3.850 67.594 1.00 26.68 188 GLY A C 1
ATOM 1409 O O . GLY A 1 189 ? 40.023 4.094 66.906 1.00 28.81 188 GLY A O 1
ATOM 1410 N N . CYS A 1 190 ? 37.885 3.347 67.109 1.00 26.12 189 CYS A N 1
ATOM 1411 C CA . CYS A 1 190 ? 37.679 3.173 65.657 1.00 27.44 189 CYS A CA 1
ATOM 1412 C C . CYS A 1 190 ? 37.881 4.471 64.852 1.00 27.60 189 CYS A C 1
ATOM 1413 O O . CYS A 1 190 ? 38.480 4.440 63.813 1.00 28.05 189 CYS A O 1
ATOM 1416 N N . MET A 1 191 ? 37.298 5.564 65.314 1.00 28.11 190 MET A N 1
ATOM 1417 C CA . MET A 1 191 ? 37.361 6.871 64.623 1.00 30.56 190 MET A CA 1
ATOM 1418 C C . MET A 1 191 ? 38.780 7.453 64.587 1.00 29.98 190 MET A C 1
ATOM 1419 O O . MET A 1 191 ? 39.154 8.111 63.643 1.00 30.99 190 MET A O 1
ATOM 1424 N N . ILE A 1 192 ? 39.531 7.224 65.659 1.00 29.74 191 ILE A N 1
ATOM 1425 C CA . ILE A 1 192 ? 40.910 7.652 65.749 1.00 30.44 191 ILE A CA 1
ATOM 1426 C C . ILE A 1 192 ? 41.731 7.020 64.668 1.00 29.79 191 ILE A C 1
ATOM 1427 O O . ILE A 1 192 ? 42.490 7.691 64.002 1.00 30.71 191 ILE A O 1
ATOM 1432 N N . ILE A 1 193 ? 41.574 5.719 64.485 1.00 30.30 192 ILE A N 1
ATOM 1433 C CA . ILE A 1 193 ? 42.278 4.996 63.420 1.00 29.80 192 ILE A CA 1
ATOM 1434 C C . ILE A 1 193 ? 41.952 5.590 62.077 1.00 30.33 192 ILE A C 1
ATOM 1435 O O . ILE A 1 193 ? 42.834 5.893 61.265 1.00 31.52 192 ILE A O 1
ATOM 1440 N N . GLU A 1 194 ? 40.665 5.757 61.828 1.00 29.97 193 GLU A N 1
ATOM 1441 C CA . GLU A 1 194 ? 40.226 6.408 60.582 1.00 31.47 193 GLU A CA 1
ATOM 1442 C C . GLU A 1 194 ? 40.791 7.850 60.369 1.00 31.82 193 GLU A C 1
ATOM 1443 O O . GLU A 1 194 ? 41.209 8.251 59.246 1.00 34.32 193 GLU A O 1
ATOM 1449 N N . MET A 1 195 ? 40.804 8.641 61.432 1.00 30.77 194 MET A N 1
ATOM 1450 C CA . MET A 1 195 ? 41.328 10.046 61.353 1.00 31.88 194 MET A CA 1
ATOM 1451 C C . MET A 1 195 ? 42.845 10.031 61.154 1.00 32.41 194 MET A C 1
ATOM 1452 O O . MET A 1 195 ? 43.418 10.888 60.431 1.00 34.46 194 MET A O 1
ATOM 1457 N N . ALA A 1 196 ? 43.496 9.030 61.736 1.00 30.38 195 ALA A N 1
ATOM 1458 C CA . ALA A 1 196 ? 44.927 8.882 61.567 1.00 31.50 195 ALA A CA 1
ATOM 1459 C C . ALA A 1 196 ? 45.379 8.386 60.195 1.00 33.69 195 ALA A C 1
ATOM 1460 O O . ALA A 1 196 ? 46.370 8.898 59.649 1.00 35.99 195 ALA A O 1
ATOM 1462 N N . THR A 1 197 ? 44.685 7.383 59.640 1.00 32.45 196 THR A N 1
ATOM 1463 C CA . THR A 1 197 ? 45.042 6.803 58.325 1.00 32.99 196 THR A CA 1
ATOM 1464 C C . THR A 1 197 ? 44.206 7.291 57.152 1.00 33.75 196 THR A C 1
ATOM 1465 O O . THR A 1 197 ? 44.632 7.218 56.013 1.00 35.27 196 THR A O 1
ATOM 1469 N N . GLY A 1 198 ? 42.995 7.779 57.419 1.00 33.09 197 GLY A N 1
ATOM 1470 C CA . GLY A 1 198 ? 42.085 8.107 56.324 1.00 33.97 197 GLY A CA 1
ATOM 1471 C C . GLY A 1 198 ? 41.132 6.949 55.998 1.00 34.36 197 GLY A C 1
ATOM 1472 O O . GLY A 1 198 ? 40.216 7.136 55.237 1.00 35.55 197 GLY A O 1
ATOM 1473 N N . ASN A 1 199 ? 41.324 5.777 56.606 1.00 33.89 198 ASN A N 1
ATOM 1474 C CA . ASN A 1 199 ? 40.583 4.583 56.231 1.00 35.46 198 ASN A CA 1
ATOM 1475 C C . ASN A 1 199 ? 39.762 4.104 57.407 1.00 31.96 198 ASN A C 1
ATOM 1476 O O . ASN A 1 199 ? 40.287 4.001 58.495 1.00 30.95 198 ASN A O 1
ATOM 1481 N N . PRO A 1 200 ? 38.468 3.833 57.188 1.00 31.64 199 PRO A N 1
ATOM 1482 C CA . PRO A 1 200 ? 37.696 3.261 58.263 1.00 31.27 199 PRO A CA 1
ATOM 1483 C C . PRO A 1 200 ? 38.311 1.908 58.648 1.00 29.85 199 PRO A C 1
ATOM 1484 O O . PRO A 1 200 ? 38.917 1.225 57.806 1.00 29.90 199 PRO A O 1
ATOM 1488 N N . TYR A 1 201 ? 38.246 1.614 59.920 1.00 28.58 200 TYR A N 1
ATOM 1489 C CA . TYR A 1 201 ? 38.888 0.424 60.466 1.00 29.63 200 TYR A CA 1
ATOM 1490 C C . TYR A 1 201 ? 38.048 -0.812 60.319 1.00 30.88 200 TYR A C 1
ATOM 1491 O O . TYR A 1 201 ? 38.540 -1.842 59.882 1.00 33.10 200 TYR A O 1
ATOM 1500 N N . LEU A 1 202 ? 36.768 -0.731 60.683 1.00 30.77 201 LEU A N 1
ATOM 1501 C CA . LEU A 1 202 ? 35.897 -1.908 60.580 1.00 31.02 201 LEU A CA 1
ATOM 1502 C C . LEU A 1 202 ? 34.735 -1.706 59.644 1.00 31.56 201 LEU A C 1
ATOM 1503 O O . LEU A 1 202 ? 33.598 -1.899 60.047 1.00 31.39 201 LEU A O 1
ATOM 1508 N N . PRO A 1 203 ? 35.026 -1.336 58.385 1.00 32.74 202 PRO A N 1
ATOM 1509 C CA . PRO A 1 203 ? 33.915 -1.166 57.476 1.00 34.86 202 PRO A CA 1
ATOM 1510 C C . PRO A 1 203 ? 33.253 -2.516 57.278 1.00 36.26 202 PRO A C 1
ATOM 1511 O O . PRO A 1 203 ? 33.962 -3.500 57.140 1.00 36.77 202 PRO A O 1
ATOM 1515 N N . SER A 1 204 ? 31.925 -2.546 57.302 1.00 37.43 203 SER A N 1
ATOM 1516 C CA . SER A 1 204 ? 31.138 -3.795 57.232 1.00 38.45 203 SER A CA 1
ATOM 1517 C C . SER A 1 204 ? 29.767 -3.556 56.659 1.00 40.71 203 SER A C 1
ATOM 1518 O O . SER A 1 204 ? 29.198 -2.477 56.792 1.00 43.18 203 SER A O 1
ATOM 1521 N N . SER A 1 205 ? 29.234 -4.574 56.015 1.00 44.48 204 SER A N 1
ATOM 1522 C CA . SER A 1 205 ? 27.948 -4.468 55.374 1.00 47.04 204 SER A CA 1
ATOM 1523 C C . SER A 1 205 ? 26.811 -5.195 56.088 1.00 45.87 204 SER A C 1
ATOM 1524 O O . SER A 1 205 ? 25.716 -5.250 55.538 1.00 46.73 204 SER A O 1
ATOM 1527 N N . SER A 1 206 ? 27.089 -5.756 57.261 1.00 42.92 205 SER A N 1
ATOM 1528 C CA . SER A 1 206 ? 26.090 -6.471 58.076 1.00 43.55 205 SER A CA 1
ATOM 1529 C C . SER A 1 206 ? 26.687 -6.790 59.451 1.00 42.45 205 SER A C 1
ATOM 1530 O O . SER A 1 206 ? 27.884 -6.620 59.648 1.00 42.96 205 SER A O 1
ATOM 1533 N N . ASP A 1 207 ? 25.878 -7.261 60.394 1.00 43.24 206 ASP A N 1
ATOM 1534 C CA . ASP A 1 207 ? 26.381 -7.480 61.747 1.00 41.90 206 ASP A CA 1
ATOM 1535 C C . ASP A 1 207 ? 27.255 -8.728 61.792 1.00 40.31 206 ASP A C 1
ATOM 1536 O O . ASP A 1 207 ? 28.294 -8.781 62.484 1.00 37.73 206 ASP A O 1
ATOM 1541 N N . LEU A 1 208 ? 26.830 -9.743 61.075 1.00 40.77 207 LEU A N 1
ATOM 1542 C CA . LEU A 1 208 ? 27.666 -10.926 60.901 1.00 41.48 207 LEU A CA 1
ATOM 1543 C C . LEU A 1 208 ? 29.057 -10.584 60.325 1.00 39.68 207 LEU A C 1
ATOM 1544 O O . LEU A 1 208 ? 30.078 -11.069 60.814 1.00 36.67 207 LEU A O 1
ATOM 1549 N N . ASP A 1 209 ? 29.073 -9.720 59.310 1.00 39.67 208 ASP A N 1
ATOM 1550 C CA . ASP A 1 209 ? 30.325 -9.242 58.736 1.00 39.04 208 ASP A CA 1
ATOM 1551 C C . ASP A 1 209 ? 31.129 -8.521 59.774 1.00 35.82 208 ASP A C 1
ATOM 1552 O O . ASP A 1 209 ? 32.316 -8.766 59.923 1.00 34.43 208 ASP A O 1
ATOM 1557 N N . LEU A 1 210 ? 30.466 -7.631 60.492 1.00 35.10 209 LEU A N 1
ATOM 1558 C CA . LEU A 1 210 ? 31.103 -6.826 61.537 1.00 34.19 209 LEU A CA 1
ATOM 1559 C C . LEU A 1 210 ? 31.745 -7.729 62.605 1.00 33.77 209 LEU A C 1
ATOM 1560 O O . LEU A 1 210 ? 32.904 -7.531 62.958 1.00 32.31 209 LEU A O 1
ATOM 1565 N N . LEU A 1 211 ? 30.996 -8.718 63.087 1.00 35.54 210 LEU A N 1
ATOM 1566 C CA . LEU A 1 211 ? 31.492 -9.651 64.109 1.00 37.01 210 LEU A CA 1
ATOM 1567 C C . LEU A 1 211 ? 32.731 -10.384 63.646 1.00 35.10 210 LEU A C 1
ATOM 1568 O O . LEU A 1 211 ? 33.649 -10.568 64.413 1.00 35.26 210 LEU A O 1
ATOM 1573 N N . HIS A 1 212 ? 32.752 -10.828 62.410 1.00 34.29 211 HIS A N 1
ATOM 1574 C CA . HIS A 1 212 ? 33.956 -11.457 61.888 1.00 34.93 211 HIS A CA 1
ATOM 1575 C C . HIS A 1 212 ? 35.126 -10.482 61.910 1.00 34.07 211 HIS A C 1
ATOM 1576 O O . HIS A 1 212 ? 36.230 -10.861 62.285 1.00 34.67 211 HIS A O 1
ATOM 1583 N N . LYS A 1 213 ? 34.898 -9.241 61.462 1.00 33.88 212 LYS A N 1
ATOM 1584 C CA . LYS A 1 213 ? 36.004 -8.274 61.351 1.00 33.73 212 LYS A CA 1
ATOM 1585 C C . LYS A 1 213 ? 36.552 -7.919 62.773 1.00 32.49 212 LYS A C 1
ATOM 1586 O O . LYS A 1 213 ? 37.769 -7.834 62.977 1.00 33.01 212 LYS A O 1
ATOM 1589 N N . ILE A 1 214 ? 35.650 -7.781 63.742 1.00 31.67 213 ILE A N 1
ATOM 1590 C CA . ILE A 1 214 ? 36.022 -7.488 65.137 1.00 30.90 213 ILE A CA 1
ATOM 1591 C C . ILE A 1 214 ? 36.951 -8.568 65.633 1.00 31.98 213 ILE A C 1
ATOM 1592 O O . ILE A 1 214 ? 38.056 -8.283 66.068 1.00 31.18 213 ILE A O 1
ATOM 1597 N N . VAL A 1 215 ? 36.537 -9.823 65.458 1.00 34.45 214 VAL A N 1
ATOM 1598 C CA . VAL A 1 215 ? 37.333 -10.944 65.885 1.00 35.41 214 VAL A CA 1
ATOM 1599 C C . VAL A 1 215 ? 38.658 -11.064 65.114 1.00 37.14 214 VAL A C 1
ATOM 1600 O O . VAL A 1 215 ? 39.709 -11.367 65.706 1.00 39.91 214 VAL A O 1
ATOM 1604 N N . LEU A 1 216 ? 38.626 -10.814 63.814 1.00 37.45 215 LEU A N 1
ATOM 1605 C CA . LEU A 1 216 ? 39.823 -10.866 62.987 1.00 39.66 215 LEU A CA 1
ATOM 1606 C C . LEU A 1 216 ? 40.864 -9.795 63.295 1.00 39.94 215 LEU A C 1
ATOM 1607 O O . LEU A 1 216 ? 42.084 -10.034 63.278 1.00 42.08 215 LEU A O 1
ATOM 1612 N N . LYS A 1 217 ? 40.397 -8.579 63.510 1.00 38.29 216 LYS A N 1
ATOM 1613 C CA . LYS A 1 217 ? 41.294 -7.466 63.605 1.00 38.60 216 LYS A CA 1
ATOM 1614 C C . LYS A 1 217 ? 41.588 -7.032 65.079 1.00 38.36 216 LYS A C 1
ATOM 1615 O O . LYS A 1 217 ? 42.632 -6.410 65.332 1.00 39.34 216 LYS A O 1
ATOM 1621 N N . VAL A 1 218 ? 40.661 -7.288 66.008 1.00 34.79 217 VAL A N 1
ATOM 1622 C CA . VAL A 1 218 ? 40.752 -6.743 67.364 1.00 34.23 217 VAL A CA 1
ATOM 1623 C C . VAL A 1 218 ? 41.037 -7.852 68.360 1.00 36.31 217 VAL A C 1
ATOM 1624 O O . VAL A 1 218 ? 42.081 -7.827 68.991 1.00 38.32 217 VAL A O 1
ATOM 1628 N N . GLY A 1 219 ? 40.161 -8.856 68.438 1.00 35.40 218 GLY A N 1
ATOM 1629 C CA . GLY A 1 219 ? 40.280 -9.871 69.449 1.00 35.77 218 GLY A CA 1
ATOM 1630 C C . GLY A 1 219 ? 39.090 -10.830 69.471 1.00 36.61 218 GLY A C 1
ATOM 1631 O O . GLY A 1 219 ? 37.996 -10.510 68.966 1.00 34.25 218 GLY A O 1
ATOM 1632 N N . ASN A 1 220 ? 39.293 -11.996 70.062 1.00 38.01 219 ASN A N 1
ATOM 1633 C CA . ASN A 1 220 ? 38.168 -12.924 70.301 1.00 42.01 219 ASN A CA 1
ATOM 1634 C C . ASN A 1 220 ? 37.155 -12.370 71.270 1.00 41.49 219 ASN A C 1
ATOM 1635 O O . ASN A 1 220 ? 37.456 -11.449 72.027 1.00 42.30 219 ASN A O 1
ATOM 1640 N N . LEU A 1 221 ? 35.941 -12.910 71.216 1.00 42.03 220 LEU A N 1
ATOM 1641 C CA . LEU A 1 221 ? 34.891 -12.523 72.151 1.00 41.61 220 LEU A CA 1
ATOM 1642 C C . LEU A 1 221 ? 35.358 -12.838 73.579 1.00 42.15 220 LEU A C 1
ATOM 1643 O O . LEU A 1 221 ? 36.027 -13.855 73.822 1.00 41.17 220 LEU A O 1
ATOM 1648 N N . SER A 1 222 ? 35.044 -11.942 74.509 1.00 42.41 221 SER A N 1
ATOM 1649 C CA . SER A 1 222 ? 35.228 -12.255 75.930 1.00 45.40 221 SER A CA 1
ATOM 1650 C C . SER A 1 222 ? 34.210 -13.331 76.300 1.00 47.75 221 SER A C 1
ATOM 1651 O O . SER A 1 222 ? 33.285 -13.585 75.529 1.00 49.18 221 SER A O 1
ATOM 1654 N N . PRO A 1 223 ? 34.390 -14.001 77.448 1.00 48.09 222 PRO A N 1
ATOM 1655 C CA . PRO A 1 223 ? 33.559 -15.175 77.719 1.00 51.21 222 PRO A CA 1
ATOM 1656 C C . PRO A 1 223 ? 32.074 -14.893 77.746 1.00 49.74 222 PRO A C 1
ATOM 1657 O O . PRO A 1 223 ? 31.312 -15.666 77.184 1.00 52.33 222 PRO A O 1
ATOM 1661 N N . HIS A 1 224 ? 31.666 -13.802 78.369 1.00 46.61 223 HIS A N 1
ATOM 1662 C CA . HIS A 1 224 ? 30.258 -13.451 78.421 1.00 46.48 223 HIS A CA 1
ATOM 1663 C C . HIS A 1 224 ? 29.696 -13.208 77.023 1.00 45.48 223 HIS A C 1
ATOM 1664 O O . HIS A 1 224 ? 28.674 -13.794 76.647 1.00 46.99 223 HIS A O 1
ATOM 1671 N N . LEU A 1 225 ? 30.378 -12.397 76.231 1.00 45.13 224 LEU A N 1
ATOM 1672 C CA . LEU A 1 225 ? 29.977 -12.137 74.833 1.00 45.94 224 LEU A CA 1
ATOM 1673 C C . LEU A 1 225 ? 30.012 -13.396 73.935 1.00 46.75 224 LEU A C 1
ATOM 1674 O O . LEU A 1 225 ? 29.163 -13.555 73.066 1.00 47.47 224 LEU A O 1
ATOM 1679 N N . GLN A 1 226 ? 30.957 -14.300 74.186 1.00 48.29 225 GLN A N 1
ATOM 1680 C CA . GLN A 1 226 ? 30.999 -15.602 73.521 1.00 48.24 225 GLN A CA 1
ATOM 1681 C C . GLN A 1 226 ? 29.772 -16.435 73.886 1.00 50.66 225 GLN A C 1
ATOM 1682 O O . GLN A 1 226 ? 29.242 -17.185 73.068 1.00 49.31 225 GLN A O 1
ATOM 1688 N N . ASN A 1 227 ? 29.365 -16.338 75.143 1.00 52.07 226 ASN A N 1
ATOM 1689 C CA . ASN A 1 227 ? 28.161 -16.993 75.604 1.00 54.48 226 ASN A CA 1
ATOM 1690 C C . ASN A 1 227 ? 26.925 -16.495 74.906 1.00 53.34 226 ASN A C 1
ATOM 1691 O O . ASN A 1 227 ? 26.135 -17.263 74.448 1.00 56.15 226 ASN A O 1
ATOM 1696 N N . ILE A 1 228 ? 26.772 -15.194 74.802 1.00 53.72 227 I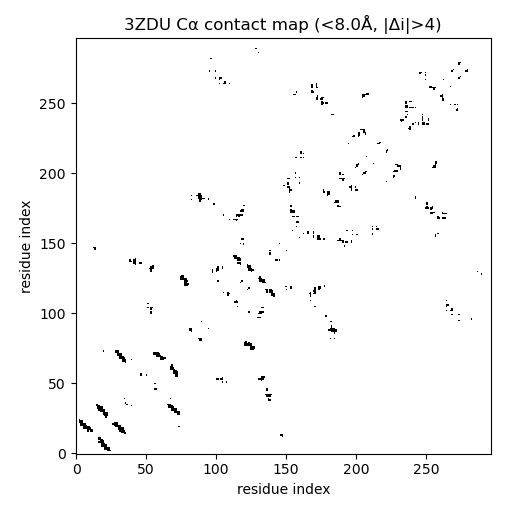LE A N 1
ATOM 1697 C CA . ILE A 1 228 ? 25.624 -14.633 74.122 1.00 54.54 227 ILE A CA 1
ATOM 1698 C C . ILE A 1 228 ? 25.665 -14.994 72.644 1.00 53.44 227 ILE A C 1
ATOM 1699 O O . ILE A 1 228 ? 24.616 -15.197 72.042 1.00 55.41 227 ILE A O 1
ATOM 1704 N N . PHE A 1 229 ? 26.865 -15.048 72.058 1.00 51.66 228 PHE A N 1
ATOM 1705 C CA . PHE A 1 229 ? 26.982 -15.322 70.619 1.00 51.08 228 PHE A CA 1
ATOM 1706 C C . PHE A 1 229 ? 26.508 -16.749 70.393 1.00 54.20 228 PHE A C 1
ATOM 1707 O O . PHE A 1 229 ? 25.615 -16.999 69.584 1.00 55.88 228 PHE A O 1
ATOM 1715 N N . SER A 1 230 ? 27.079 -17.679 71.152 1.00 55.15 229 SER A N 1
ATOM 1716 C CA . SER A 1 230 ? 26.771 -19.101 70.969 1.00 58.57 229 SER A CA 1
ATOM 1717 C C . SER A 1 230 ? 25.337 -19.515 71.378 1.00 60.94 229 SER A C 1
ATOM 1718 O O . SER A 1 230 ? 24.937 -20.631 71.121 1.00 63.31 229 SER A O 1
ATOM 1721 N N . LYS A 1 231 ? 24.588 -18.636 72.040 1.00 61.66 230 LYS A N 1
ATOM 1722 C CA . LYS A 1 231 ? 23.185 -18.897 72.412 1.00 64.06 230 LYS A CA 1
ATOM 1723 C C . LYS A 1 231 ? 22.233 -18.127 71.493 1.00 64.12 230 LYS A C 1
ATOM 1724 O O . LYS A 1 231 ? 21.018 -18.366 71.518 1.00 65.40 230 LYS A O 1
ATOM 1728 N N . SER A 1 232 ? 22.764 -17.193 70.706 1.00 60.68 231 SER A N 1
ATOM 1729 C CA . SER A 1 232 ? 21.923 -16.356 69.858 1.00 62.87 231 SER A CA 1
ATOM 1730 C C . SER A 1 232 ? 21.403 -17.086 68.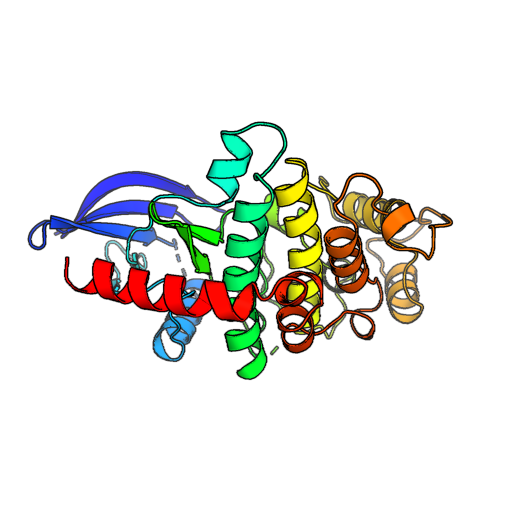614 1.00 66.52 231 SER A C 1
ATOM 1731 O O . SER A 1 232 ? 22.178 -17.733 67.879 1.00 65.74 231 SER A O 1
ATOM 1734 N N . PRO A 1 233 ? 20.093 -16.942 68.340 1.00 69.90 232 PRO A N 1
ATOM 1735 C CA . PRO A 1 233 ? 19.544 -17.683 67.206 1.00 72.27 232 PRO A CA 1
ATOM 1736 C C . PRO A 1 233 ? 19.931 -17.027 65.866 1.00 71.70 232 PRO A C 1
ATOM 1737 O O . PRO A 1 233 ? 20.108 -17.716 64.860 1.00 69.22 232 PRO A O 1
ATOM 1741 N N . ILE A 1 234 ? 20.115 -15.708 65.868 1.00 71.80 233 ILE A N 1
ATOM 1742 C CA . ILE A 1 234 ? 20.581 -15.004 64.678 1.00 72.85 233 ILE A CA 1
ATOM 1743 C C . ILE A 1 234 ? 21.882 -15.612 64.132 1.00 70.94 233 ILE A C 1
ATOM 1744 O O . ILE A 1 234 ? 22.121 -15.581 62.936 1.00 71.94 233 ILE A O 1
ATOM 1749 N N . PHE A 1 235 ? 22.704 -16.179 65.015 1.00 69.17 234 PHE A N 1
ATOM 1750 C CA . PHE A 1 235 ? 24.075 -16.546 64.691 1.00 67.07 234 PHE A CA 1
ATOM 1751 C C . PHE A 1 235 ? 24.359 -17.999 64.811 1.00 69.56 234 PHE A C 1
ATOM 1752 O O . PHE A 1 235 ? 25.523 -18.356 64.925 1.00 69.93 234 PHE A O 1
ATOM 1760 N N . ALA A 1 236 ? 23.319 -18.830 64.775 1.00 72.44 235 ALA A N 1
ATOM 1761 C CA . ALA A 1 236 ? 23.467 -20.271 64.955 1.00 76.49 235 ALA A CA 1
ATOM 1762 C C . ALA A 1 236 ? 24.166 -20.960 63.786 1.00 77.46 235 ALA A C 1
ATOM 1763 O O . ALA A 1 236 ? 23.980 -20.574 62.643 1.00 76.10 235 ALA A O 1
ATOM 1765 N N . GLY A 1 237 ? 24.949 -21.996 64.104 1.00 80.94 236 GLY A N 1
ATOM 1766 C CA . GLY A 1 237 ? 25.800 -22.709 63.138 1.00 83.32 236 GLY A CA 1
ATOM 1767 C C . GLY A 1 237 ? 27.164 -22.039 62.955 1.00 80.81 236 GLY A C 1
ATOM 1768 O O . GLY A 1 237 ? 28.187 -22.721 62.792 1.00 84.39 236 GLY A O 1
ATOM 1769 N N . VAL A 1 238 ? 27.152 -20.704 63.023 1.00 74.29 237 VAL A N 1
ATOM 1770 C CA . VAL A 1 238 ? 28.279 -19.793 62.734 1.00 68.72 237 VAL A CA 1
ATOM 1771 C C . VAL A 1 238 ? 29.452 -19.969 63.684 1.00 67.25 237 VAL A C 1
ATOM 1772 O O . VAL A 1 238 ? 29.286 -19.942 64.901 1.00 65.57 237 VAL A O 1
ATOM 1776 N N . VAL A 1 239 ? 30.643 -20.140 63.125 1.00 68.10 238 VAL A N 1
ATOM 1777 C CA . VAL A 1 239 ? 31.856 -20.266 63.933 1.00 68.33 238 VAL A CA 1
ATOM 1778 C C . VAL A 1 239 ? 32.697 -19.092 63.551 1.00 63.96 238 VAL A C 1
ATOM 1779 O O . VAL A 1 239 ? 32.882 -18.803 62.366 1.00 63.21 238 VAL A O 1
ATOM 1783 N N . LEU A 1 240 ? 33.205 -18.414 64.565 1.00 60.81 239 LEU A N 1
ATOM 1784 C CA . LEU A 1 240 ? 33.909 -17.175 64.334 1.00 57.27 239 LEU A CA 1
ATOM 1785 C C . LEU A 1 240 ? 35.352 -17.496 63.952 1.00 57.91 239 LEU A C 1
ATOM 1786 O O . LEU A 1 240 ? 35.789 -18.654 64.078 1.00 57.38 239 LEU A O 1
ATOM 1791 N N . PRO A 1 241 ? 36.071 -16.498 63.411 1.00 54.84 240 PRO A N 1
ATOM 1792 C CA . PRO A 1 241 ? 37.490 -16.686 63.132 1.00 57.00 240 PRO A CA 1
ATOM 1793 C C . PRO A 1 241 ? 38.224 -16.900 64.458 1.00 60.87 240 PRO A C 1
ATOM 1794 O O . PRO A 1 241 ? 37.819 -16.334 65.472 1.00 59.08 240 PRO A O 1
ATOM 1798 N N . GLN A 1 242 ? 39.248 -17.746 64.476 1.00 67.69 241 GLN A N 1
ATOM 1799 C CA . GLN A 1 242 ? 40.033 -17.960 65.702 1.00 73.09 241 GLN A CA 1
ATOM 1800 C C . GLN A 1 242 ? 41.425 -17.466 65.353 1.00 70.99 241 GLN A C 1
ATOM 1801 O O . GLN A 1 242 ? 42.076 -18.013 64.452 1.00 71.24 241 GLN A O 1
ATOM 1807 N N . VAL A 1 243 ? 41.845 -16.397 66.028 1.00 66.32 242 VAL A N 1
ATOM 1808 C CA . VAL A 1 243 ? 42.980 -15.601 65.573 1.00 64.58 242 VAL A CA 1
ATOM 1809 C C . VAL A 1 243 ? 43.820 -15.136 66.750 1.00 62.59 242 VAL A C 1
ATOM 1810 O O . VAL A 1 243 ? 43.284 -14.782 67.799 1.00 62.66 242 VAL A O 1
ATOM 1814 N N . GLN A 1 244 ? 45.139 -15.146 66.558 1.00 61.69 243 GLN A N 1
ATOM 1815 C CA . GLN A 1 244 ? 46.070 -14.614 67.533 1.00 60.06 243 GLN A CA 1
ATOM 1816 C C . GLN A 1 244 ? 46.340 -13.168 67.131 1.00 56.79 243 GLN A C 1
ATOM 1817 O O . GLN A 1 244 ? 46.398 -12.846 65.938 1.00 58.41 243 GLN A O 1
ATOM 1819 N N . HIS A 1 245 ? 46.475 -12.306 68.133 1.00 52.35 244 HIS A N 1
ATOM 1820 C CA . HIS A 1 245 ? 46.794 -10.916 67.951 1.00 50.59 244 HIS A CA 1
ATOM 1821 C C . HIS A 1 245 ? 47.958 -10.572 68.821 1.00 52.59 244 HIS A C 1
ATOM 1822 O O . HIS A 1 245 ? 48.011 -11.046 69.963 1.00 53.56 244 HIS A O 1
ATOM 1829 N N . PRO A 1 246 ? 48.844 -9.676 68.340 1.00 53.48 245 PRO A N 1
ATOM 1830 C CA . PRO A 1 246 ? 49.892 -9.166 69.208 1.00 55.53 245 PRO A CA 1
ATOM 1831 C C . PRO A 1 246 ? 49.298 -8.521 70.456 1.00 54.05 245 PRO A C 1
ATOM 1832 O O . PRO A 1 246 ? 48.230 -7.889 70.370 1.00 49.43 245 PRO A O 1
ATOM 1836 N N . LYS A 1 247 ? 49.980 -8.698 71.594 1.00 55.40 246 LYS A N 1
ATOM 1837 C CA . LYS A 1 247 ? 49.570 -8.070 72.859 1.00 54.74 246 LYS A CA 1
ATOM 1838 C C . LYS A 1 247 ? 50.103 -6.634 72.982 1.00 52.74 246 LYS A C 1
ATOM 1839 O O . LYS A 1 247 ? 49.579 -5.864 73.769 1.00 50.33 246 LYS A O 1
ATOM 1843 N N . ASN A 1 248 ? 51.156 -6.307 72.230 1.00 54.26 247 ASN A N 1
ATOM 1844 C CA . ASN A 1 248 ? 51.778 -4.984 72.259 1.00 54.26 247 ASN A CA 1
ATOM 1845 C C . ASN A 1 248 ? 51.123 -4.061 71.251 1.00 50.22 247 ASN A C 1
ATOM 1846 O O . ASN A 1 248 ? 50.962 -4.410 70.085 1.00 49.83 247 ASN A O 1
ATOM 1851 N N . ALA A 1 249 ? 50.809 -2.865 71.737 1.00 47.41 248 ALA A N 1
ATOM 1852 C CA . ALA A 1 249 ? 50.100 -1.821 71.027 1.00 45.02 248 ALA A CA 1
ATOM 1853 C C . ALA A 1 249 ? 50.849 -1.306 69.795 1.00 45.54 248 ALA A C 1
ATOM 1854 O O . ALA A 1 249 ? 50.257 -1.117 68.747 1.00 44.10 248 ALA A O 1
ATOM 1856 N N . ARG A 1 250 ? 52.139 -1.051 69.943 1.00 49.13 249 ARG A N 1
ATOM 1857 C CA . ARG A 1 250 ? 52.972 -0.551 68.855 1.00 52.36 249 ARG A CA 1
ATOM 1858 C C . ARG A 1 250 ? 52.968 -1.549 67.693 1.00 54.42 249 ARG A C 1
ATOM 1859 O O . ARG A 1 250 ? 52.859 -1.141 66.532 1.00 55.50 249 ARG A O 1
ATOM 1867 N N . LYS A 1 251 ? 53.098 -2.844 68.022 1.00 55.11 250 LYS A N 1
ATOM 1868 C CA . LYS A 1 251 ? 53.033 -3.934 67.049 1.00 54.79 250 LYS A CA 1
ATOM 1869 C C . LYS A 1 251 ? 51.660 -4.036 66.412 1.00 52.82 250 LYS A C 1
ATOM 1870 O O . LYS A 1 251 ? 51.546 -4.214 65.198 1.00 55.63 250 LYS A O 1
ATOM 1873 N N . LYS A 1 252 ? 50.603 -3.921 67.210 1.00 48.27 251 LYS A N 1
ATOM 1874 C CA . LYS A 1 252 ? 49.301 -4.250 66.706 1.00 44.05 251 LYS A CA 1
ATOM 1875 C C . LYS A 1 252 ? 48.753 -3.174 65.769 1.00 44.25 251 LYS A C 1
ATOM 1876 O O . LYS A 1 252 ? 47.909 -3.466 64.898 1.00 45.41 251 LYS A O 1
ATOM 1882 N N . TYR A 1 253 ? 49.194 -1.935 65.964 1.00 44.31 252 TYR A N 1
ATOM 1883 C CA . TYR A 1 253 ? 48.815 -0.814 65.109 1.00 43.61 252 TYR A CA 1
ATOM 1884 C C . TYR A 1 253 ? 50.125 -0.158 64.724 1.00 47.90 252 TYR A C 1
ATOM 1885 O O . TYR A 1 253 ? 50.511 0.878 65.274 1.00 48.32 252 TYR A O 1
ATOM 1894 N N . PRO A 1 254 ? 50.857 -0.798 63.799 1.00 51.60 253 PRO A N 1
ATOM 1895 C CA . PRO A 1 254 ? 52.213 -0.341 63.562 1.00 54.61 253 PRO A CA 1
ATOM 1896 C C . PRO A 1 254 ? 52.324 0.825 62.591 1.00 54.28 253 PRO A C 1
ATOM 1897 O O . PRO A 1 254 ? 53.426 1.326 62.407 1.00 58.50 253 PRO A O 1
ATOM 1901 N N . LYS A 1 255 ? 51.223 1.260 61.987 1.00 51.39 254 LYS A N 1
ATOM 1902 C CA . LYS A 1 255 ? 51.277 2.396 61.065 1.00 51.96 254 LYS A CA 1
ATOM 1903 C C . LYS A 1 255 ? 50.928 3.659 61.792 1.00 49.62 254 LYS A C 1
ATOM 1904 O O . LYS A 1 255 ? 50.959 4.724 61.205 1.00 50.92 254 LYS A O 1
ATOM 1906 N N . LEU A 1 256 ? 50.597 3.560 63.075 1.00 48.30 255 LEU A N 1
ATOM 1907 C CA . LEU A 1 256 ? 50.323 4.740 63.867 1.00 47.04 255 LEU A CA 1
ATOM 1908 C C . LEU A 1 256 ? 51.532 5.203 64.712 1.00 47.41 255 LEU A C 1
ATOM 1909 O O . LEU A 1 256 ? 52.415 4.421 65.069 1.00 46.75 255 LEU A O 1
ATOM 1914 N N . ASN A 1 257 ? 51.550 6.493 65.007 1.00 47.03 256 ASN A N 1
ATOM 1915 C CA . ASN A 1 257 ? 52.400 7.061 66.048 1.00 50.08 256 ASN A CA 1
ATOM 1916 C C . ASN A 1 257 ? 52.256 6.231 67.356 1.00 47.81 256 ASN A C 1
ATOM 1917 O O . ASN A 1 257 ? 51.159 5.852 67.761 1.00 45.01 256 ASN A O 1
ATOM 1922 N N . GLY A 1 258 ? 53.381 5.937 67.984 1.00 49.33 257 GLY A N 1
ATOM 1923 C CA . GLY A 1 258 ? 53.446 5.020 69.098 1.00 48.20 257 GLY A CA 1
ATOM 1924 C C . GLY A 1 258 ? 52.471 5.287 70.230 1.00 46.52 257 GLY A C 1
ATOM 1925 O O . GLY A 1 258 ? 51.841 4.346 70.721 1.00 42.96 257 GLY A O 1
ATOM 1926 N N . LEU A 1 259 ? 52.337 6.546 70.652 1.00 45.26 258 LEU A N 1
ATOM 1927 C CA . LEU A 1 259 ? 51.451 6.837 71.764 1.00 44.99 258 LEU A CA 1
ATOM 1928 C C . LEU A 1 259 ? 50.037 6.822 71.254 1.00 42.19 258 LEU A C 1
ATOM 1929 O O . LEU A 1 259 ? 49.096 6.589 72.018 1.00 42.44 258 LEU A O 1
ATOM 1934 N N . LEU A 1 260 ? 49.871 7.080 69.964 1.00 41.45 259 LEU A N 1
ATOM 1935 C CA . LEU A 1 260 ? 48.536 7.040 69.376 1.00 38.10 259 LEU A CA 1
ATOM 1936 C C . LEU A 1 260 ? 48.084 5.574 69.314 1.00 36.38 259 LEU A C 1
ATOM 1937 O O . LEU A 1 260 ? 46.955 5.275 69.655 1.00 32.87 259 LEU A O 1
ATOM 1942 N N . ALA A 1 261 ? 48.992 4.675 68.907 1.00 36.67 260 ALA A N 1
ATOM 1943 C CA . ALA A 1 261 ? 48.770 3.232 68.997 1.00 35.76 260 ALA A CA 1
ATOM 1944 C C . ALA A 1 261 ? 48.369 2.818 70.405 1.00 36.05 260 ALA A C 1
ATOM 1945 O O . ALA A 1 261 ? 47.411 2.040 70.594 1.00 35.01 260 ALA A O 1
ATOM 1947 N N . ASP A 1 262 ? 49.071 3.365 71.398 1.00 36.60 261 ASP A N 1
ATOM 1948 C CA . ASP A 1 262 ? 48.789 3.038 72.785 1.00 37.79 261 ASP A CA 1
ATOM 1949 C C . ASP A 1 262 ? 47.336 3.416 73.162 1.00 35.98 261 ASP A C 1
ATOM 1950 O O . ASP A 1 262 ? 46.631 2.658 73.807 1.00 34.77 261 ASP A O 1
ATOM 1955 N N . ILE A 1 263 ? 46.877 4.585 72.742 1.00 35.47 262 ILE A N 1
ATOM 1956 C CA . ILE A 1 263 ? 45.489 4.959 73.015 1.00 34.68 262 ILE A CA 1
ATOM 1957 C C . ILE A 1 263 ? 44.458 4.064 72.315 1.00 32.41 262 ILE A C 1
ATOM 1958 O O . ILE A 1 263 ? 43.430 3.657 72.869 1.00 30.11 262 ILE A O 1
ATOM 1963 N N . VAL A 1 264 ? 44.727 3.781 71.071 1.00 31.16 263 VAL A N 1
ATOM 1964 C CA . VAL A 1 264 ? 43.820 2.998 70.303 1.00 31.00 263 VAL A CA 1
ATOM 1965 C C . VAL A 1 264 ? 43.707 1.623 70.902 1.00 30.59 263 VAL A C 1
ATOM 1966 O O . VAL A 1 264 ? 42.613 1.119 71.115 1.00 30.28 263 VAL A O 1
ATOM 1970 N N . HIS A 1 265 ? 44.830 1.045 71.263 1.00 31.78 264 HIS A N 1
ATOM 1971 C CA . HIS A 1 265 ? 44.786 -0.235 71.918 1.00 31.67 264 HIS A CA 1
ATOM 1972 C C . HIS A 1 265 ? 43.909 -0.182 73.169 1.00 33.16 264 HIS A C 1
ATOM 1973 O O . HIS A 1 265 ? 43.166 -1.150 73.441 1.00 32.06 264 HIS A O 1
ATOM 1980 N N . ALA A 1 266 ? 44.001 0.922 73.933 1.00 32.45 265 ALA A N 1
ATOM 1981 C CA . ALA A 1 266 ? 43.297 1.018 75.211 1.00 33.54 265 ALA A CA 1
ATOM 1982 C C . ALA A 1 266 ? 41.798 1.193 75.026 1.00 31.85 265 ALA A C 1
ATOM 1983 O O . ALA A 1 266 ? 41.010 0.795 75.896 1.00 31.98 265 ALA A O 1
ATOM 1985 N N . CYS A 1 267 ? 41.420 1.769 73.890 1.00 31.12 266 CYS A N 1
ATOM 1986 C CA . CYS A 1 267 ? 40.017 1.905 73.505 1.00 30.17 266 CYS A CA 1
ATOM 1987 C C . CYS A 1 267 ? 39.405 0.579 73.032 1.00 31.84 266 CYS A C 1
ATOM 1988 O O . CYS A 1 267 ? 38.327 0.185 73.478 1.00 31.98 266 CYS A O 1
ATOM 1991 N N . LEU A 1 268 ? 40.132 -0.096 72.135 1.00 31.97 267 LEU A N 1
ATOM 1992 C CA . LEU A 1 268 ? 39.681 -1.301 71.450 1.00 32.35 267 LEU A CA 1
ATOM 1993 C C . LEU A 1 268 ? 40.067 -2.567 72.229 1.00 32.94 267 LEU A C 1
ATOM 1994 O O . LEU A 1 268 ? 41.017 -3.302 71.933 1.00 33.25 267 LEU A O 1
ATOM 1999 N N . GLN A 1 269 ? 39.298 -2.766 73.277 1.00 33.10 268 GLN A N 1
ATOM 2000 C CA . GLN A 1 269 ? 39.324 -3.955 74.057 1.00 33.75 268 GLN A CA 1
ATOM 2001 C C . GLN A 1 269 ? 37.946 -4.542 73.914 1.00 33.55 268 GLN A C 1
ATOM 2002 O O . GLN A 1 269 ? 36.951 -3.826 74.064 1.00 32.07 268 GLN A O 1
ATOM 2008 N N . ILE A 1 270 ? 37.883 -5.844 73.670 1.00 34.55 269 ILE A N 1
ATOM 2009 C CA . ILE A 1 270 ? 36.598 -6.515 73.419 1.00 34.53 269 ILE A CA 1
ATOM 2010 C C . ILE A 1 270 ? 35.691 -6.405 74.651 1.00 33.39 269 ILE A C 1
ATOM 2011 O O . ILE A 1 270 ? 34.572 -5.930 74.537 1.00 31.95 269 ILE A O 1
ATOM 2016 N N . ASP A 1 271 ? 36.195 -6.811 75.818 1.00 34.27 270 ASP A N 1
ATOM 2017 C CA . ASP A 1 271 ? 35.470 -6.688 77.095 1.00 35.40 270 ASP A CA 1
ATOM 2018 C C . ASP A 1 271 ? 35.346 -5.208 77.434 1.00 35.18 270 ASP A C 1
ATOM 2019 O O . ASP A 1 271 ? 36.374 -4.552 77.666 1.00 34.32 270 ASP A O 1
ATOM 2024 N N . PRO A 1 272 ? 34.106 -4.657 77.402 1.00 36.11 271 PRO A N 1
ATOM 2025 C CA . PRO A 1 272 ? 33.908 -3.218 77.686 1.00 34.48 271 PRO A CA 1
ATOM 2026 C C . PRO A 1 272 ? 34.534 -2.817 78.997 1.00 34.61 271 PRO A C 1
ATOM 2027 O O . PRO A 1 272 ? 35.094 -1.762 79.095 1.00 32.96 271 PRO A O 1
ATOM 2031 N N . ALA A 1 273 ? 34.526 -3.705 79.975 1.00 37.69 272 ALA A N 1
ATOM 2032 C CA . ALA A 1 273 ? 35.070 -3.373 81.270 1.00 39.76 272 ALA A CA 1
ATOM 2033 C C . ALA A 1 273 ? 36.593 -3.242 81.230 1.00 41.25 272 ALA A C 1
ATOM 2034 O O . ALA A 1 273 ? 37.177 -2.769 82.188 1.00 46.30 272 ALA A O 1
ATOM 2036 N N . ASP A 1 274 ? 37.247 -3.691 80.159 1.00 40.48 273 ASP A N 1
ATOM 2037 C CA . ASP A 1 274 ? 38.716 -3.486 79.988 1.00 40.14 273 ASP A CA 1
ATOM 2038 C C . ASP A 1 274 ? 39.103 -2.170 79.302 1.00 36.70 273 ASP A C 1
ATOM 2039 O O . ASP A 1 274 ? 40.289 -1.805 79.261 1.00 36.11 273 ASP A O 1
ATOM 2044 N N . ARG A 1 275 ? 38.126 -1.470 78.749 1.00 33.80 274 ARG A N 1
ATOM 2045 C CA . ARG A 1 275 ? 38.413 -0.255 78.019 1.00 32.47 274 ARG A CA 1
ATOM 2046 C C . ARG A 1 275 ? 38.731 0.859 78.985 1.00 33.53 274 ARG A C 1
ATOM 2047 O O . ARG A 1 275 ? 38.173 0.935 80.097 1.00 33.80 274 ARG A O 1
ATOM 2055 N N . ILE A 1 276 ? 39.635 1.722 78.541 1.00 33.37 275 ILE A N 1
ATOM 2056 C CA . ILE A 1 276 ? 39.988 2.964 79.254 1.00 34.17 275 ILE A CA 1
ATOM 2057 C C . ILE A 1 276 ? 38.767 3.890 79.388 1.00 33.25 275 ILE A C 1
ATOM 2058 O O . ILE A 1 276 ? 37.931 3.907 78.545 1.00 31.81 275 ILE A O 1
ATOM 2063 N N . SER A 1 277 ? 38.648 4.610 80.489 1.00 36.44 276 SER A N 1
ATOM 2064 C CA . SER A 1 277 ? 37.651 5.721 80.629 1.00 36.82 276 SER A CA 1
ATOM 2065 C C . SER A 1 277 ? 38.064 6.967 79.894 1.00 36.53 276 SER A C 1
ATOM 2066 O O . SER A 1 277 ? 39.213 7.148 79.527 1.00 37.48 276 SER A O 1
ATOM 2069 N N . SER A 1 278 ? 37.102 7.846 79.678 1.00 37.49 277 SER A N 1
ATOM 2070 C CA . SER A 1 278 ? 37.355 9.103 79.010 1.00 36.53 277 SER A CA 1
ATOM 2071 C C . SER A 1 278 ? 38.280 9.987 79.850 1.00 39.35 277 SER A C 1
ATOM 2072 O O . SER A 1 278 ? 39.084 10.749 79.289 1.00 37.70 277 SER A O 1
ATOM 2075 N N . SER A 1 279 ? 38.124 9.897 81.182 1.00 41.96 278 SER A N 1
ATOM 2076 C CA . SER A 1 279 ? 38.917 10.670 82.137 1.00 47.02 278 SER A CA 1
ATOM 2077 C C . SER A 1 279 ? 40.366 10.337 81.971 1.00 46.31 278 SER A C 1
ATOM 2078 O O . SER A 1 279 ? 41.206 11.208 81.870 1.00 48.19 278 SER A O 1
ATOM 2081 N N . ASP A 1 280 ? 40.669 9.057 81.928 1.00 45.66 279 ASP A N 1
ATOM 2082 C CA . ASP A 1 280 ? 42.046 8.657 81.826 1.00 44.59 279 ASP A CA 1
ATOM 2083 C C . ASP A 1 280 ? 42.625 8.927 80.489 1.00 42.62 279 ASP A C 1
ATOM 2084 O O . ASP A 1 280 ? 43.830 9.109 80.407 1.00 43.16 279 ASP A O 1
ATOM 2089 N N . LEU A 1 281 ? 41.797 8.899 79.436 1.00 39.25 280 LEU A N 1
ATOM 2090 C CA . LEU A 1 281 ? 42.269 9.231 78.104 1.00 38.79 280 LEU A CA 1
ATOM 2091 C C . LEU A 1 281 ? 42.759 10.668 78.017 1.00 39.40 280 LEU A C 1
ATOM 2092 O O . LEU A 1 281 ? 43.775 10.920 77.356 1.00 37.84 280 LEU A O 1
ATOM 2097 N N . LEU A 1 282 ? 42.001 11.597 78.607 1.00 39.46 281 LEU A N 1
ATOM 2098 C CA . LEU A 1 282 ? 42.387 13.012 78.639 1.00 43.03 281 LEU A CA 1
ATOM 2099 C C . LEU A 1 282 ? 43.740 13.249 79.309 1.00 44.16 281 LEU A C 1
ATOM 2100 O O . LEU A 1 282 ? 44.396 14.267 79.064 1.00 47.68 281 LEU A O 1
ATOM 2105 N N . HIS A 1 283 ? 44.127 12.338 80.178 1.00 42.97 282 HIS A N 1
ATOM 2106 C CA . HIS A 1 283 ? 45.378 12.456 80.900 1.00 46.84 282 HIS A CA 1
ATOM 2107 C C . HIS A 1 283 ? 46.478 11.548 80.355 1.00 45.98 282 HIS A C 1
ATOM 2108 O O . HIS A 1 283 ? 47.483 11.311 81.014 1.00 47.30 282 HIS A O 1
ATOM 2115 N N . HIS A 1 284 ? 46.289 11.039 79.145 1.00 44.67 283 HIS A N 1
ATOM 2116 C CA . HIS A 1 284 ? 47.232 10.092 78.597 1.00 45.43 283 HIS A CA 1
ATOM 2117 C C . HIS A 1 284 ? 48.533 10.825 78.190 1.00 44.89 283 HIS A C 1
ATOM 2118 O O . HIS A 1 284 ? 48.495 11.993 77.825 1.00 43.14 283 HIS A O 1
ATOM 2125 N N . GLU A 1 285 ? 49.670 10.133 78.308 1.00 46.41 284 GLU A N 1
ATOM 2126 C CA . GLU A 1 285 ? 50.933 10.601 77.746 1.00 49.10 284 GLU A CA 1
ATOM 2127 C C . GLU A 1 285 ? 50.851 11.227 76.312 1.00 47.50 284 GLU A C 1
ATOM 2128 O O . GLU A 1 285 ? 51.544 12.180 76.026 1.00 47.74 284 GLU A O 1
ATOM 2134 N N . TYR A 1 286 ? 50.007 10.692 75.440 1.00 45.97 285 TYR A N 1
ATOM 2135 C CA . TYR A 1 286 ? 49.694 11.290 74.126 1.00 45.23 285 TYR A CA 1
ATOM 2136 C C . TYR A 1 286 ? 49.462 12.813 74.217 1.00 46.96 285 TYR A C 1
ATOM 2137 O O . TYR A 1 286 ? 49.936 13.554 73.339 1.00 48.83 285 TYR A O 1
ATOM 2146 N N . PHE A 1 287 ? 48.777 13.276 75.275 1.00 45.87 286 PHE A N 1
ATOM 2147 C CA . PHE A 1 287 ? 48.478 14.707 75.435 1.00 45.71 286 PHE A CA 1
ATOM 2148 C C . PHE A 1 287 ? 49.442 15.507 76.362 1.00 49.07 286 PHE A C 1
ATOM 2149 O O . PHE A 1 287 ? 49.456 16.759 76.325 1.00 47.77 286 PHE A O 1
ATOM 2157 N N . THR A 1 288 ? 50.223 14.802 77.186 1.00 51.81 287 THR A N 1
ATOM 2158 C CA . THR A 1 288 ? 51.070 15.443 78.221 1.00 55.75 287 THR A CA 1
ATOM 2159 C C . THR A 1 288 ? 52.568 15.414 77.914 1.00 59.75 287 THR A C 1
ATOM 2160 O O . THR A 1 288 ? 53.308 16.239 78.415 1.00 62.95 287 THR A O 1
ATOM 2164 N N . ARG A 1 289 ? 53.005 14.455 77.107 1.00 61.78 288 ARG A N 1
ATOM 2165 C CA . ARG A 1 289 ? 54.395 14.313 76.661 1.00 64.84 288 ARG A CA 1
ATOM 2166 C C . ARG A 1 289 ? 55.194 15.630 76.601 1.00 67.35 288 ARG A C 1
ATOM 2167 O O . ARG A 1 289 ? 56.211 15.786 77.294 1.00 70.30 288 ARG A O 1
ATOM 2175 N N . ASP A 1 290 ? 54.732 16.580 75.792 1.00 66.34 289 ASP A N 1
ATOM 2176 C CA . ASP A 1 290 ? 55.507 17.804 75.515 1.00 67.13 289 ASP A CA 1
ATOM 2177 C C . ASP A 1 290 ? 54.814 19.052 76.068 1.00 66.08 289 ASP A C 1
ATOM 2178 O O . ASP A 1 290 ? 55.043 20.170 75.601 1.00 68.29 289 ASP A O 1
ATOM 2180 N N . GLY A 1 291 ? 53.965 18.871 77.071 1.00 63.03 290 GLY A N 1
ATOM 2181 C CA . GLY A 1 291 ? 53.274 19.999 77.704 1.00 61.52 290 GLY A CA 1
ATOM 2182 C C . GLY A 1 291 ? 52.129 20.542 76.877 1.00 57.83 290 GLY A C 1
ATOM 2183 O O . GLY A 1 291 ? 51.740 21.698 77.043 1.00 58.95 290 GLY A O 1
ATOM 2184 N N . PHE A 1 292 ? 51.567 19.692 76.019 1.00 53.90 291 PHE A N 1
ATOM 2185 C CA . PHE A 1 292 ? 50.577 20.113 75.029 1.00 52.32 291 PHE A CA 1
ATOM 2186 C C . PHE A 1 292 ? 49.304 20.737 75.639 1.00 50.96 291 PHE A C 1
ATOM 2187 O O . PHE A 1 292 ? 48.878 21.836 75.221 1.00 50.41 291 PHE A O 1
ATOM 2195 N N . ILE A 1 293 ? 48.727 20.051 76.638 1.00 49.80 292 ILE A N 1
ATOM 2196 C CA . ILE A 1 293 ? 47.544 20.531 77.400 1.00 48.81 292 ILE A CA 1
ATOM 2197 C C . ILE A 1 293 ? 47.770 21.917 77.966 1.00 51.40 292 ILE A C 1
ATOM 2198 O O . ILE A 1 293 ? 46.883 22.764 77.913 1.00 51.98 292 ILE A O 1
ATOM 2203 N N . GLU A 1 294 ? 48.951 22.129 78.539 1.00 54.03 293 GLU A N 1
ATOM 2204 C CA . GLU A 1 294 ? 49.310 23.413 79.134 1.00 57.47 293 GLU A CA 1
ATOM 2205 C C . GLU A 1 294 ? 49.454 24.518 78.075 1.00 59.90 293 GLU A C 1
ATOM 2206 O O . GLU A 1 294 ? 49.098 25.673 78.313 1.00 61.98 293 GLU A O 1
ATOM 2212 N N . LYS A 1 295 ? 50.004 24.155 76.923 1.00 60.64 294 LYS A N 1
ATOM 2213 C CA . LYS A 1 295 ? 50.085 25.072 75.788 1.00 62.95 294 LYS A CA 1
ATOM 2214 C C . LYS A 1 295 ? 48.733 25.156 75.066 1.00 59.36 294 LYS A C 1
ATOM 2215 O O . LYS A 1 295 ? 48.318 26.227 74.680 1.00 58.43 294 LYS A O 1
ATOM 2219 N N . PHE A 1 296 ? 48.016 24.037 74.915 1.00 58.27 295 PHE A N 1
ATOM 2220 C CA . PHE A 1 296 ? 46.787 24.072 74.116 1.00 56.12 295 PHE A CA 1
ATOM 2221 C C . PHE A 1 296 ? 45.630 24.851 74.773 1.00 55.72 295 PHE A C 1
ATOM 2222 O O . PHE A 1 296 ? 44.897 25.547 74.071 1.00 54.45 295 PHE A O 1
ATOM 2230 N N . MET A 1 297 ? 45.471 24.757 76.098 1.00 55.60 296 MET A N 1
ATOM 2231 C CA . MET A 1 297 ? 44.252 25.261 76.764 1.00 56.18 296 MET A CA 1
ATOM 2232 C C . MET A 1 297 ? 44.144 26.760 76.770 1.00 60.09 296 MET A C 1
ATOM 2233 O O . MET A 1 297 ? 43.041 27.300 76.636 1.00 60.82 296 MET A O 1
ATOM 2238 N N . PRO A 1 298 ? 45.277 27.449 76.999 1.00 63.65 297 PRO A N 1
ATOM 2239 C CA . PRO A 1 298 ? 45.255 28.894 76.773 1.00 68.44 297 PRO A CA 1
ATOM 2240 C C . PRO A 1 298 ? 44.938 29.288 75.305 1.00 69.56 297 PRO A C 1
ATOM 2241 O O . PRO A 1 298 ? 44.145 30.218 75.072 1.00 74.37 297 PRO A O 1
ATOM 2245 N N . GLU A 1 299 ? 45.574 28.620 74.341 1.00 68.14 298 GLU A N 1
ATOM 2246 C CA . GLU A 1 299 ? 45.322 28.884 72.912 1.00 70.33 298 GLU A CA 1
ATOM 2247 C C . GLU A 1 299 ? 43.815 28.631 72.619 1.00 68.08 298 GLU A C 1
ATOM 2248 O O . GLU A 1 299 ? 43.163 29.454 71.969 1.00 68.75 298 GLU A O 1
ATOM 2254 N N . LEU A 1 300 ? 43.247 27.558 73.172 1.00 64.08 299 LEU A N 1
ATOM 2255 C CA . LEU A 1 300 ? 41.811 27.325 73.065 1.00 63.94 299 LEU A CA 1
ATOM 2256 C C . LEU A 1 300 ? 40.979 28.438 73.685 1.00 67.96 299 LEU A C 1
ATOM 2257 O O . LEU A 1 300 ? 40.120 28.996 73.016 1.00 69.36 299 LEU A O 1
ATOM 2262 N N . LYS A 1 301 ? 41.239 28.767 74.956 1.00 71.39 300 LYS A N 1
ATOM 2263 C CA . LYS A 1 301 ? 40.460 29.785 75.671 1.00 76.14 300 LYS A CA 1
ATOM 2264 C C . LYS A 1 301 ? 40.523 31.133 74.954 1.00 79.54 300 LYS A C 1
ATOM 2265 O O . LYS A 1 301 ? 39.526 31.852 74.916 1.00 86.17 300 LYS A O 1
ATOM 2267 N N . ALA A 1 302 ? 41.698 31.476 74.415 1.00 78.81 301 ALA A N 1
ATOM 2268 C CA . ALA A 1 302 ? 41.903 32.754 73.670 1.00 80.52 301 ALA A CA 1
ATOM 2269 C C . ALA A 1 302 ? 41.195 32.762 72.304 1.00 79.37 301 ALA A C 1
ATOM 2270 O O . ALA A 1 302 ? 40.693 33.792 71.912 1.00 78.25 301 ALA A O 1
ATOM 2272 N N . LYS A 1 303 ? 41.118 31.621 71.604 1.00 76.35 302 LYS A N 1
ATOM 2273 C CA . LYS A 1 303 ? 40.329 31.557 70.353 1.00 76.26 302 LYS A CA 1
ATOM 2274 C C . LYS A 1 303 ? 38.877 31.893 70.663 1.00 76.54 302 LYS A C 1
ATOM 2275 O O . LYS A 1 303 ? 38.322 32.841 70.103 1.00 77.84 302 LYS A O 1
ATOM 2277 N N . LEU A 1 304 ? 38.286 31.134 71.582 1.00 87.41 303 LEU A N 1
ATOM 2278 C CA . LEU A 1 304 ? 36.896 31.347 71.991 1.00 88.01 303 LEU A CA 1
ATOM 2279 C C . LEU A 1 304 ? 36.624 32.771 72.514 1.00 88.03 303 LEU A C 1
ATOM 2280 O O . LEU A 1 304 ? 35.523 33.303 72.349 1.00 87.02 303 LEU A O 1
ATOM 2285 N N . LEU A 1 305 ? 37.625 33.370 73.155 1.00 90.14 304 LEU A N 1
ATOM 2286 C CA . LEU A 1 305 ? 37.592 34.807 73.477 1.00 92.01 304 LEU A CA 1
ATOM 2287 C C . LEU A 1 305 ? 37.555 35.626 72.185 1.00 91.44 304 LEU A C 1
ATOM 2288 O O . LEU A 1 305 ? 36.515 36.220 71.858 1.00 93.19 304 LEU A O 1
ATOM 2293 N N . GLN A 1 306 ? 38.678 35.618 71.449 1.00 90.32 305 GLN A N 1
ATOM 2294 C CA . GLN A 1 306 ? 38.866 36.420 70.210 1.00 88.77 305 GLN A CA 1
ATOM 2295 C C . GLN A 1 306 ? 37.757 36.246 69.169 1.00 87.02 305 GLN A C 1
ATOM 2296 O O . GLN A 1 306 ? 37.486 37.178 68.411 1.00 86.57 305 GLN A O 1
ATOM 2298 N N . GLU A 1 307 ? 37.136 35.058 69.141 1.00 85.81 306 GLU A N 1
ATOM 2299 C CA . GLU A 1 307 ? 36.008 34.761 68.247 1.00 86.05 306 GLU A CA 1
ATOM 2300 C C . GLU A 1 307 ? 34.680 35.252 68.816 1.00 88.58 306 GLU A C 1
ATOM 2301 O O . GLU A 1 307 ? 33.800 35.682 68.069 1.00 89.10 306 GLU A O 1
ATOM 2303 N N . ALA A 1 308 ? 34.532 35.169 70.136 1.00 90.64 307 ALA A N 1
ATOM 2304 C CA . ALA A 1 308 ? 33.292 35.578 70.795 1.00 94.14 307 ALA A CA 1
ATOM 2305 C C . ALA A 1 308 ? 33.016 37.077 70.623 1.00 97.26 307 ALA A C 1
ATOM 2306 O O . ALA A 1 308 ? 31.852 37.474 70.500 1.00 100.58 307 ALA A O 1
ATOM 2308 N N . LYS A 1 309 ? 34.080 37.891 70.611 1.00 96.82 308 LYS A N 1
ATOM 2309 C CA . LYS A 1 309 ? 33.978 39.349 70.399 1.00 99.30 308 LYS A CA 1
ATOM 2310 C C . LYS A 1 309 ? 33.451 39.700 68.998 1.00 101.08 308 LYS A C 1
ATOM 2311 O O . LYS A 1 309 ? 32.591 40.576 68.859 1.00 106.37 308 LYS A O 1
ATOM 2313 N N . VAL A 1 310 ? 33.957 39.001 67.978 1.00 97.92 309 VAL A N 1
ATOM 2314 C CA . VAL A 1 310 ? 33.611 39.268 66.570 1.00 97.32 309 VAL A CA 1
ATOM 2315 C C . VAL A 1 310 ? 32.391 38.451 66.140 1.00 98.50 309 VAL A C 1
ATOM 2316 O O . VAL A 1 310 ? 31.308 38.582 66.714 1.00 103.11 309 VAL A O 1
#

Sequence (297 aa):
MEMYETLGKVGEGSYGTVMKCKHKNTGQIVAIKIFYNKIAMREIKFLKQFHHENLVNLIEVFRQKKKIHLVFEFIDHTVLDELQHYCHGLESKRLRKYLFQILRAIDYLHSNNIIHRDIKPENILVSQSGITKLCDFGFARTDIYDDEVATRWYRAPELVLKDTSYGKPVDIWALGCMIIEMATGNPYLPSSSDLDLLHKIVLKVGNLSPHLQNIFSKSPIFAGVVLPQVQHPKNARKKYPKLNGLLADIVHACLQIDPADRISSSDLLHHEYFTRDGFIEKFMPELKAKLLQEAKV

CATH classification: 3.30.200.20 (+1 more: 1.10.510.10)

Foldseek 3Di:
DDQWDFDAWPDADPFGGWTFIAGNPNRATWIKGKGLPQLVVQQVVDQVPDDDQQAWHWDDWDQPPNIIITITHDADAWQVVVLVPDAFADDLVLLLLQVLLVLVQLVSCVVVCKAQLADAGRQWGAHPVGRIHGDDRSCIDVDDDDPDQRRLLQAALCVLLVPVDDGNLSNLSSVLQRSLCNRGSDGQQRADHSVSSQQSLCAQFHDADPVSVVSQDVDPVRPPHDHDHDDADPQQCVSSVVDDRQSSVSSNLSRDNPSVSHDDSVVVSVGCSCPVVPNCVVVVVVVVVCCVVVVVD

Secondary structure (DSSP, 8-state):
---EEEEEEEEEETTEEEEEEEETTT--EEEEEE---HHHHHHHHHHHH---TTBPPEEEEE--SSS-EEEEE--SEEHHHHHHHSTTS--HHHHHHHHHHHHHHHHHHHHTT-B----SGGGEEE-TT--EEE---SS-B-------HHHHTT--HHHHTT-S---THHHHHHHHHHHHHHHHSS-SS--SSHHHHHHHHHHHT-PPPHHHHHHHHH-GGGTT---------SSHHHHSTTS-HHHHHHHHHH--SSGGGSPPHHHHHTSHHHHTTSHHHHHHHHHHHHHHHHHH-

Nearest PDB structures (foldseek):
  3zdu-assembly1_A-2  TM=1.003E+00  e=1.133E-57  Homo sapiens
  4aw1-assembly1_A  TM=7.950E-01  e=1.660E-18  Homo sapiens
  4rvk-assembly1_A  TM=7.999E-01  e=6.123E-18  Homo sapiens
  7suj-assembly2_B  TM=8.150E-01  e=8.607E-18  Homo sapiens
  7suf-assembly1_A  TM=8.006E-01  e=1.647E-16  Homo sapiens

Radius of gyration: 19.86 Å; Cα contacts (8 Å, |Δi|>4): 483; chains: 1; bounding box: 52×62×33 Å

B-factor: mean 56.93, std 23.94, range [23.34, 163.62]

Organism: Homo sapiens (NCBI:txid9606)

GO terms:
  GO:0004672 protein kinase activity (F, TAS)
  GO:0036211 protein modification process (P, TAS)
  GO:0005515 protein binding (F, IPI)

=== Feature glossary ===
A reading guide for the features in this record.

Start from the sequence.

  · This is the polypeptide sequence — one letter per residue, N-terminus first. Length ranges from a few dozen residues for small domains to over a thousand for large multi-domain proteins.

Fold it, and you get atomic coordinates and the backbone conformation that goes with them.

  · Structure coordinates are given as an mmCIF _atom_site loop: one row per atom with element, residue name, chain id, sequence number, and x/y/z position in Å. Only the four main-chain atoms per residue are included here; side chains are omitted to keep the record compact.

  · Backbone dihedral angles. Every residue except chain termini has a φ (preceding-C → N → Cα → C) and a ψ (N → Cα → C → next-N). They are reported in degrees following the IUPAC sign convention. Secondary structure is essentially a statement about which (φ, ψ) basin each residue occupies.

  · The SS8 string is DSSP's per-residue secondary-structure call. α-helix (H) means an i→i+4 H-bond ladder; β-strand (E) means the residue participates in a β-sheet; 3₁₀ (G) and π (I) are tighter and wider helices; T/S are turns/bends; '-' is loop.

  · SS3 is a coarse helix/strand/coil call (letters a/b/c) made by the P-SEA algorithm from inter-Cα distances and dihedrals. It is less detailed than DSSP but needs only Cα positions.

Summarize the fold with a handful of shape descriptors and a per-residue structural alphabet.

  · Radius of gyration (Rg) is the root-mean-square distance of Cα atoms from their centroid — a single number for overall size and compactness. A globular domain of N residues has Rg ≈ 2.2·N^0.38 Å; an extended or disordered chain has a much larger Rg. The Cα contact count is the number of residue pairs whose Cα atoms are within 8 Å and are more than four positions apart in sequence — a standard proxy for tertiary packing density. The bounding box is the smallest axis-aligned box enclosing all Cα atoms.

  · The Foldseek 3Di string encodes local tertiary geometry as a 20-letter alphabet — one character per residue — derived from the relative positions of nearby Cα atoms. Unlike the amino-acid sequence, 3Di is a direct function of the 3D structure, so two proteins with the same fold have similar 3Di strings even at low sequence identity.

  · Solvent-accessible surface area (SASA) is the area in Å² traced out by the centre of a 1.4 Å probe sphere (a water molecule) rolled over the protein's van der Waals surface (Shrake–Rupley / Lee–Richards construction). Buried residues have near-zero SASA; fully exposed residues can exceed 200 Å². The total SASA scales roughly with the number of surface residues.

Ask how reliable the model is.

  · pLDDT (predicted Local Distance Difference Test) is AlphaFold's per-residue confidence score, ranging from 0 to 100. Values above 90 indicate high confidence (typically well-packed cores); 70–90 is confident; 50–70 low confidence; below 50 usually means the region is disordered or the prediction is unreliable there. AlphaFold stores pLDDT in the mmCIF B-factor column.

  · B-factor (Debye–Waller factor) reflects atomic displacement in the crystal lattice. It is an experimental observable (units Å²), not a prediction; low values mean the atom is pinned down, high values mean it moves or is heterogeneous across the crystal.

  · Predicted Aligned Error (PAE) is an AlphaFold confidence matrix: entry (i, j) is the expected error in the position of residue j, in ångströms, when the prediction is superimposed on the true structure at residue i. Low PAE within a block of residues means that block is internally rigid and well-predicted; high PAE between two blocks means their relative placement is uncertain even if each block individually is confident.

Place it in context: what it resembles, what it is annotated as, and how it looks.

  · Nearest PDB neighbors are the top structural matches found by Foldseek when searching this structure against the entire Protein Data Bank. Each hit reports a TM-score (0 to 1; >0.5 almost always implies the same fold) and an E-value. These are *structural* homologs — they may share no detectable sequence similarity.

  · Functional annotations link the protein to curated databases. InterPro entries identify conserved domains and families by matching the sequence against member-database signatures (Pfam, PROSITE, CDD, …). Gene Ontology (GO) terms describe molecular function, biological process, and cellular component in a controlled vocabulary. CATH places the structure in a hierarchical fold classification (Class/Architecture/Topology/Homologous-superfamily). The organism is the source species.

  · Three diagnostic plots accompany the record. The Cα contact map visualizes the tertiary structure as a 2D adjacency matrix (8 Å cutoff, sequence-local contacts suppressed). The Ramachandran plot shows the distribution of backbone (φ, ψ) torsions, with points in the α and β basins reflecting secondary structure content. The PAE plot shows AlphaFold's inter-residue confidence as a color matrix.

  · Six rendered views show the 3D structure from the faces of a cube — i.e. along ±x, ±y, ±z. Rendering representation is drawn randomly per protein from cartoon (secondary-structure ribbons), sticks (backbone bonds), or molecular surface; coloring is either N→C rainbow (blue at the N-terminus through red at the C-terminus) or one color per chain.